Protein AF-0000000084493879 (afdb_homodimer)

Sequence (354 aa):
MTNTKWAIDPVHSSVDFSIKHMMIANVKGTFNKFDAVIEANPADLTSANIEFTVDLASIDTRNEDRDNHLRSGDFFDVENHPSMTFKATKIVNNGDNEYDLTGNLTLHGVTKSETFTVTYEGSGKDPWGNEKAGFTVEGSVKRSDYGLTWNSALETGGVLVGDKVKISLDVQAAKALMTNTKWAIDPVHSSVDFSIKHMMIANVKGTFNKFDAVIEANPADLTSANIEFTVDLASIDTRNEDRDNHLRSGDFFDVENHPSMTFKAT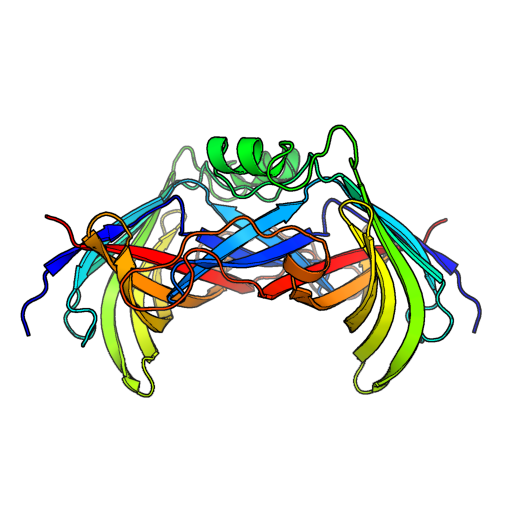KIVNNGDNEYDLTGNLTLHGVTKSETFTVTYEGSGKDPWGNEKAGFTVEGSVKRSDYGLTWNSALETGGVLVGDKVKISLDVQAAKAL

Solvent-accessible surface area (backbone atoms only — not comparable to full-atom values): 17957 Å² total; per-residue (Å²): 133,78,61,40,52,34,38,68,37,68,81,42,30,49,45,34,36,35,31,34,36,68,72,26,23,48,37,54,36,33,44,78,40,67,53,54,50,38,31,35,27,95,91,51,56,58,78,42,47,44,36,39,41,34,40,50,73,38,51,44,48,90,38,69,70,60,37,54,51,44,37,28,78,78,46,45,22,27,90,83,30,42,52,35,37,37,37,61,76,46,43,43,79,69,53,96,53,28,28,42,42,28,22,44,36,33,35,57,89,36,74,46,81,47,64,32,41,36,34,61,50,43,71,49,64,49,92,86,63,50,47,33,38,13,32,39,37,40,44,64,48,53,43,52,83,41,70,44,65,77,71,48,75,36,87,89,61,62,44,40,52,52,54,56,35,37,37,42,32,26,36,25,29,32,60,53,128,135,77,62,41,51,36,38,68,36,70,82,42,30,48,45,34,38,35,30,33,35,68,70,25,22,48,37,57,35,33,44,78,40,67,52,53,48,38,32,34,30,94,90,52,55,59,78,44,46,44,35,38,40,34,40,50,74,37,49,44,50,89,38,69,68,60,38,54,50,45,36,29,78,80,47,43,22,27,91,85,30,42,50,35,38,35,37,59,76,46,44,43,80,70,54,95,52,28,30,43,43,27,22,45,36,34,37,57,90,34,76,45,80,48,64,32,40,34,34,62,50,42,71,50,62,49,91,87,64,50,46,32,38,14,32,38,36,40,43,64,48,52,43,53,82,41,70,43,65,78,71,45,75,36,89,89,61,61,44,40,52,51,55,56,34,36,38,41,32,26,36,25,29,31,59,53,130

Nearest PDB structures (foldseek):
  1wub-assembly1_A  TM=9.393E-01  e=3.324E-19  Thermus thermophilus
  5w17-assembly1_A  TM=8.793E-01  e=3.648E-13  Campylobacter jejuni subsp. jejuni NCTC 11168 = ATCC 700819
  5w39-assembly1_A  TM=8.840E-01  e=1.153E-12  Campylobacter jejuni
  5w2d-assembly1_A  TM=8.763E-01  e=2.525E-12  Campylobacter jejuni
  5w2x-assembly1_A  TM=8.825E-01  e=4.488E-12  Campylobacter jejuni

Structure (mmCIF, N/CA/C/O backbone):
data_AF-0000000084493879-model_v1
#
loop_
_entity.id
_entity.type
_entity.pdbx_description
1 polymer 'Lipid/polyisoprenoid-binding YceI-like domain-containing protein'
#
loop_
_atom_site.group_PDB
_atom_site.id
_atom_site.type_symbol
_atom_site.label_atom_id
_atom_site.label_alt_id
_atom_site.label_comp_id
_atom_site.label_asym_id
_atom_site.label_entity_id
_atom_site.label_seq_id
_atom_site.pdbx_PDB_ins_code
_atom_site.Cartn_x
_atom_site.Cartn_y
_atom_site.Cartn_z
_atom_site.occupancy
_atom_site.B_iso_or_equiv
_atom_site.auth_seq_id
_atom_site.auth_comp_id
_atom_site.auth_asym_id
_atom_site.auth_atom_id
_atom_site.pdbx_PDB_model_num
ATOM 1 N N . MET A 1 1 ? 2.443 -24.516 -25.359 1 63.81 1 MET A N 1
ATOM 2 C CA . MET A 1 1 ? 3.604 -24.328 -24.5 1 63.81 1 MET A CA 1
ATOM 3 C C . MET A 1 1 ? 3.328 -24.875 -23.094 1 63.81 1 MET A C 1
ATOM 5 O O . MET A 1 1 ? 2.184 -24.875 -22.641 1 63.81 1 MET A O 1
ATOM 9 N N . THR A 1 2 ? 4.211 -25.703 -22.5 1 88.12 2 THR A N 1
ATOM 10 C CA . THR A 1 2 ? 3.928 -26.547 -21.344 1 88.12 2 THR A CA 1
ATOM 11 C C . THR A 1 2 ? 3.93 -25.719 -20.047 1 88.12 2 THR A C 1
ATOM 13 O O . THR A 1 2 ? 4.789 -24.859 -19.859 1 88.12 2 THR A O 1
ATOM 16 N N . ASN A 1 3 ? 2.834 -25.766 -19.266 1 94.88 3 ASN A N 1
ATOM 17 C CA . ASN A 1 3 ? 2.754 -25.156 -17.953 1 94.88 3 ASN A CA 1
ATOM 18 C C . ASN A 1 3 ? 3.686 -25.844 -16.953 1 94.88 3 ASN A C 1
ATOM 20 O O . ASN A 1 3 ? 3.893 -27.047 -17.031 1 94.88 3 ASN A O 1
ATOM 24 N N . THR A 1 4 ? 4.297 -25.078 -16.172 1 96.88 4 THR A N 1
ATOM 25 C CA . THR A 1 4 ? 5.102 -25.578 -15.055 1 96.88 4 THR A CA 1
ATOM 26 C C . THR A 1 4 ? 4.551 -25.062 -13.727 1 96.88 4 THR A C 1
ATOM 28 O O . THR A 1 4 ? 3.799 -24.094 -13.688 1 96.88 4 THR A O 1
ATOM 31 N N . LYS A 1 5 ? 4.906 -25.844 -12.68 1 97.94 5 LYS A N 1
ATOM 32 C CA . LYS A 1 5 ? 4.438 -25.453 -11.344 1 97.94 5 LYS A CA 1
ATOM 33 C C . LYS A 1 5 ? 5.289 -24.344 -10.758 1 97.94 5 LYS A C 1
ATOM 35 O O . LYS A 1 5 ? 6.516 -24.359 -10.875 1 97.94 5 LYS A O 1
ATOM 40 N N . TRP A 1 6 ? 4.59 -23.453 -10.195 1 98.12 6 TRP A N 1
ATOM 41 C CA . TRP A 1 6 ? 5.234 -22.328 -9.523 1 98.12 6 TRP A CA 1
ATOM 42 C C . TRP A 1 6 ? 4.711 -22.172 -8.102 1 98.12 6 TRP A C 1
ATOM 44 O O . TRP A 1 6 ? 3.531 -22.422 -7.836 1 98.12 6 TRP A O 1
ATOM 54 N N . ALA A 1 7 ? 5.598 -21.766 -7.203 1 98.06 7 ALA A N 1
ATOM 55 C CA . ALA A 1 7 ? 5.23 -21.484 -5.816 1 98.06 7 ALA A CA 1
ATOM 56 C C . ALA A 1 7 ? 5.297 -19.984 -5.523 1 98.06 7 ALA A C 1
ATOM 58 O O . ALA A 1 7 ? 6.297 -19.328 -5.832 1 98.06 7 ALA A O 1
ATOM 59 N N . ILE A 1 8 ? 4.246 -19.484 -4.977 1 97.62 8 ILE A N 1
ATOM 60 C CA . ILE A 1 8 ? 4.27 -18.078 -4.555 1 97.62 8 ILE A CA 1
ATOM 61 C C . ILE A 1 8 ? 5.285 -17.906 -3.43 1 97.62 8 ILE A C 1
ATOM 63 O O . ILE A 1 8 ? 5.422 -18.766 -2.559 1 97.62 8 ILE A O 1
ATOM 67 N N . ASP A 1 9 ? 6.043 -16.859 -3.502 1 97.12 9 ASP A N 1
ATOM 68 C CA . ASP A 1 9 ? 6.961 -16.406 -2.465 1 97.12 9 ASP A CA 1
ATOM 69 C C . ASP A 1 9 ? 6.309 -15.336 -1.581 1 97.12 9 ASP A C 1
ATOM 71 O O . ASP A 1 9 ? 6.297 -14.156 -1.929 1 97.12 9 ASP A O 1
ATOM 75 N N . PRO A 1 10 ? 5.75 -15.664 -0.433 1 96.56 10 PRO A N 1
ATOM 76 C CA . PRO A 1 10 ? 5 -14.695 0.366 1 96.56 10 PRO A CA 1
ATOM 77 C C . PRO A 1 10 ? 5.879 -13.562 0.894 1 96.56 10 PRO A C 1
ATOM 79 O O . PRO A 1 10 ? 5.383 -12.461 1.161 1 96.56 10 PRO A O 1
ATOM 82 N N . VAL A 1 11 ? 7.133 -13.773 0.995 1 96.19 11 VAL A N 1
ATOM 83 C CA . VAL A 1 11 ? 8.062 -12.781 1.52 1 96.19 11 VAL A CA 1
ATOM 84 C C . VAL A 1 11 ? 8.156 -11.602 0.554 1 96.19 11 VAL A C 1
ATOM 86 O O . VAL A 1 11 ? 8.305 -10.453 0.979 1 96.19 11 VAL A O 1
ATOM 89 N N . HIS A 1 12 ? 8.078 -11.891 -0.705 1 97.69 12 HIS A N 1
ATOM 90 C CA . HIS A 1 12 ? 8.234 -10.867 -1.73 1 97.69 12 HIS A CA 1
ATOM 91 C C . HIS A 1 12 ? 6.934 -10.641 -2.492 1 97.69 12 HIS A C 1
ATOM 93 O O . HIS A 1 12 ? 6.953 -10.242 -3.658 1 97.69 12 HIS A O 1
ATOM 99 N N . SER A 1 13 ? 5.867 -10.992 -1.874 1 98.5 13 SER A N 1
ATOM 100 C CA . SER A 1 13 ? 4.539 -10.781 -2.447 1 98.5 13 SER A CA 1
ATOM 101 C C . SER A 1 13 ? 3.629 -10.039 -1.478 1 98.5 13 SER A C 1
ATOM 103 O O . SER A 1 13 ? 3.898 -9.992 -0.276 1 98.5 13 SER A O 1
ATOM 105 N N . SER A 1 14 ? 2.623 -9.398 -2 1 98.62 14 SER A N 1
ATOM 106 C CA . SER A 1 14 ? 1.651 -8.711 -1.155 1 98.62 14 SER A CA 1
ATOM 107 C C . SER A 1 14 ? 0.251 -8.781 -1.756 1 98.62 14 SER A C 1
ATOM 109 O O . SER A 1 14 ? 0.097 -8.82 -2.979 1 98.62 14 SER A O 1
ATOM 111 N N . VAL A 1 15 ? -0.762 -8.828 -0.927 1 98.75 15 VAL A N 1
ATOM 112 C CA . VAL A 1 15 ? -2.184 -8.727 -1.242 1 98.75 15 VAL A CA 1
ATOM 113 C C . VAL A 1 15 ? -2.777 -7.504 -0.551 1 98.75 15 VAL A C 1
ATOM 115 O O . VAL A 1 15 ? -3.117 -7.555 0.633 1 98.75 15 VAL A O 1
ATOM 118 N N . ASP A 1 16 ? -2.936 -6.469 -1.29 1 98.81 16 ASP A N 1
ATOM 119 C CA . ASP A 1 16 ? -3.293 -5.18 -0.703 1 98.81 16 ASP A CA 1
ATOM 120 C C . ASP A 1 16 ? -4.664 -4.715 -1.189 1 98.81 16 ASP A C 1
ATOM 122 O O . ASP A 1 16 ? -5.117 -5.117 -2.264 1 98.81 16 ASP A O 1
ATOM 126 N N . PHE A 1 17 ? -5.305 -3.895 -0.373 1 98.81 17 PHE A N 1
ATOM 127 C CA . PHE A 1 17 ? -6.551 -3.258 -0.775 1 98.81 17 PHE A CA 1
ATOM 128 C C . PHE A 1 17 ? -6.609 -1.817 -0.281 1 98.81 17 PHE A C 1
ATOM 130 O O . PHE A 1 17 ? -5.832 -1.423 0.591 1 98.81 17 PHE A O 1
ATOM 137 N N . SER A 1 18 ? -7.391 -1.097 -0.847 1 98.62 18 SER A N 1
ATOM 138 C CA . SER A 1 18 ? -7.676 0.284 -0.472 1 98.62 18 SER A CA 1
ATOM 139 C C . SER A 1 18 ? -9.148 0.615 -0.665 1 98.62 18 SER A C 1
ATOM 141 O O . SER A 1 18 ? -9.773 0.155 -1.623 1 98.62 18 SER A O 1
ATOM 143 N N . ILE A 1 19 ? -9.68 1.429 0.193 1 98.19 19 ILE A N 1
ATOM 144 C CA . ILE A 1 19 ? -11.086 1.826 0.136 1 98.19 19 ILE A CA 1
ATOM 145 C C . ILE A 1 19 ? -11.219 3.299 0.515 1 98.19 19 ILE A C 1
ATOM 147 O O . ILE A 1 19 ? -10.477 3.801 1.36 1 98.19 19 ILE A O 1
ATOM 151 N N . LYS A 1 20 ? -12.141 3.955 -0.108 1 96.56 20 LYS A N 1
ATOM 152 C CA . LYS A 1 20 ? -12.352 5.363 0.208 1 96.56 20 LYS A CA 1
ATOM 153 C C . LYS A 1 20 ? -13.039 5.527 1.559 1 96.56 20 LYS A C 1
ATOM 155 O O . LYS A 1 20 ? -13.977 4.793 1.874 1 96.56 20 LYS A O 1
ATOM 160 N N . HIS A 1 21 ? -12.555 6.449 2.346 1 96.62 21 HIS A N 1
ATOM 161 C CA . HIS A 1 21 ? -13.18 6.895 3.586 1 96.62 21 HIS A CA 1
ATOM 162 C C . HIS A 1 21 ? -13.703 8.32 3.459 1 96.62 21 HIS A C 1
ATOM 164 O O . HIS A 1 21 ? -12.977 9.219 3.021 1 96.62 21 HIS A O 1
ATOM 170 N N . MET A 1 22 ? -14.891 8.625 3.768 1 93.31 22 MET A N 1
ATOM 171 C CA . MET A 1 22 ? -15.586 9.906 3.65 1 93.31 22 MET A CA 1
ATOM 172 C C . MET A 1 22 ? -15.461 10.461 2.236 1 93.31 22 MET A C 1
ATOM 174 O O . MET A 1 22 ? -15.562 11.672 2.035 1 93.31 22 MET A O 1
ATOM 178 N N . MET A 1 23 ? -14.977 9.648 1.366 1 91.19 23 MET A N 1
ATOM 179 C CA . MET A 1 23 ? -14.805 9.961 -0.049 1 91.19 23 MET A CA 1
ATOM 180 C C . MET A 1 23 ? -13.539 10.773 -0.278 1 91.19 23 MET A C 1
ATOM 182 O O . MET A 1 23 ? -13.164 11.047 -1.422 1 91.19 23 MET A O 1
ATOM 186 N N . ILE A 1 24 ? -12.797 11.055 0.735 1 93.25 24 ILE A N 1
ATOM 187 C CA . ILE A 1 24 ? -11.711 12.008 0.558 1 93.25 24 ILE A CA 1
ATOM 188 C C . ILE A 1 24 ? -10.383 11.359 0.917 1 93.25 24 ILE A C 1
ATOM 190 O O . ILE A 1 24 ? -9.32 11.906 0.627 1 93.25 24 ILE A O 1
ATOM 194 N N . ALA A 1 25 ? -10.406 10.234 1.545 1 95.25 25 ALA A N 1
ATOM 195 C CA . ALA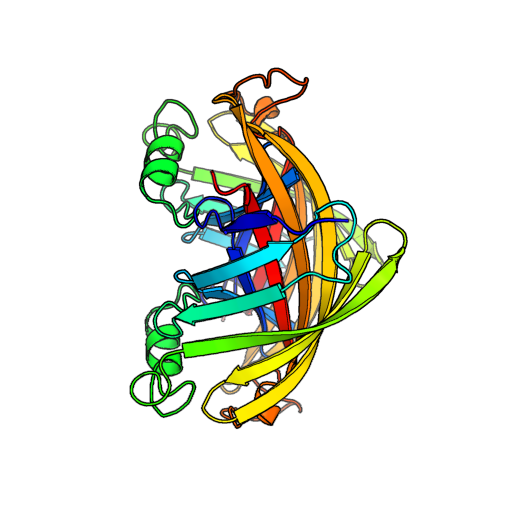 A 1 25 ? -9.172 9.578 1.968 1 95.25 25 ALA A CA 1
ATOM 196 C C . ALA A 1 25 ? -9.188 8.094 1.6 1 95.25 25 ALA A C 1
ATOM 198 O O . ALA A 1 25 ? -10.25 7.477 1.532 1 95.25 25 ALA A O 1
ATOM 199 N N . ASN A 1 26 ? -8.016 7.609 1.344 1 97.5 26 ASN A N 1
ATOM 200 C CA . ASN A 1 26 ? -7.855 6.172 1.152 1 97.5 26 ASN A CA 1
ATOM 201 C C . ASN A 1 26 ? -7.414 5.48 2.438 1 97.5 26 ASN A C 1
ATOM 203 O O . ASN A 1 26 ? -6.406 5.859 3.037 1 97.5 26 ASN A O 1
ATOM 207 N N . VAL A 1 27 ? -8.156 4.586 2.816 1 98 27 VAL A N 1
ATOM 208 C CA . VAL A 1 27 ? -7.727 3.684 3.881 1 98 27 VAL A CA 1
ATOM 209 C C . VAL A 1 27 ? -7.203 2.385 3.273 1 98 27 VAL A C 1
ATOM 211 O O . VAL A 1 27 ? -7.855 1.784 2.416 1 98 27 VAL A O 1
ATOM 214 N N . LYS A 1 28 ? -6.023 2.002 3.752 1 98.38 28 LYS A N 1
ATOM 215 C CA . LYS A 1 28 ? -5.34 0.862 3.145 1 98.38 28 LYS A CA 1
ATOM 216 C C . LYS A 1 28 ? -5.254 -0.31 4.117 1 98.38 28 LYS A C 1
ATOM 218 O O . LYS A 1 28 ? -5.273 -0.115 5.336 1 98.38 28 LYS A O 1
ATOM 223 N N . GLY A 1 29 ? -5.152 -1.483 3.518 1 98.38 29 GLY A N 1
ATOM 224 C CA . GLY A 1 29 ? -4.914 -2.703 4.27 1 98.38 29 GLY A CA 1
ATOM 225 C C . GLY A 1 29 ? -4.285 -3.805 3.438 1 98.38 29 GLY A C 1
ATOM 226 O O . GLY A 1 29 ? -4.039 -3.625 2.244 1 98.38 29 GLY A O 1
ATOM 227 N N . THR A 1 30 ? -3.945 -4.848 4.125 1 98.75 30 THR A N 1
ATOM 228 C CA . THR A 1 30 ? -3.324 -6.016 3.506 1 98.75 30 THR A CA 1
ATOM 229 C C . THR A 1 30 ? -3.799 -7.301 4.176 1 98.75 30 THR A C 1
ATOM 231 O O . THR A 1 30 ? -4.355 -7.266 5.273 1 98.75 30 THR A O 1
ATOM 234 N N . PHE A 1 31 ? -3.73 -8.375 3.467 1 98.81 31 PHE A N 1
ATOM 235 C CA . PHE A 1 31 ? -3.814 -9.695 4.074 1 98.81 31 PHE A CA 1
ATOM 236 C C . PHE A 1 31 ? -2.436 -10.344 4.156 1 98.81 31 PHE A C 1
ATOM 238 O O . PHE A 1 31 ? -1.73 -10.438 3.15 1 98.81 31 PHE A O 1
ATOM 245 N N . ASN A 1 32 ? -2.102 -10.891 5.316 1 98.44 32 ASN A N 1
ATOM 246 C CA . ASN A 1 32 ? -0.729 -11.312 5.57 1 98.44 32 ASN A CA 1
ATOM 247 C C . ASN A 1 32 ? -0.545 -12.805 5.309 1 98.44 32 ASN A C 1
ATOM 249 O O . ASN A 1 32 ? 0.584 -13.297 5.258 1 98.44 32 ASN A O 1
ATOM 253 N N . LYS A 1 33 ? -1.641 -13.5 5.18 1 98.75 33 LYS A N 1
ATOM 254 C CA . LYS A 1 33 ? -1.551 -14.938 4.934 1 98.75 33 LYS A CA 1
ATOM 255 C C . LYS A 1 33 ? -2.328 -15.328 3.682 1 98.75 33 LYS A C 1
ATOM 257 O O . LYS A 1 33 ? -3.555 -15.203 3.641 1 98.75 33 LYS A O 1
ATOM 262 N N . PHE A 1 34 ? -1.669 -15.805 2.725 1 98.75 34 PHE A N 1
ATOM 263 C CA . PHE A 1 34 ? -2.234 -16.203 1.442 1 98.75 34 PHE A CA 1
ATOM 264 C C . PHE A 1 34 ? -1.386 -17.297 0.797 1 98.75 34 PHE A C 1
ATOM 266 O O . PHE A 1 34 ? -0.251 -17.531 1.214 1 98.75 34 PHE A O 1
ATOM 273 N N . ASP A 1 35 ? -1.985 -17.906 -0.178 1 98.19 35 ASP A N 1
ATOM 274 C CA . ASP A 1 35 ? -1.326 -18.953 -0.948 1 98.19 35 ASP A CA 1
ATOM 275 C C . ASP A 1 35 ? -1.947 -19.094 -2.336 1 98.19 35 ASP A C 1
ATOM 277 O O . ASP A 1 35 ? -2.992 -18.5 -2.615 1 98.19 35 ASP A O 1
ATOM 281 N N . ALA A 1 36 ? -1.224 -19.875 -3.16 1 97.88 36 ALA A N 1
ATOM 282 C CA . ALA A 1 36 ? -1.741 -20.062 -4.512 1 97.88 36 ALA A CA 1
ATOM 283 C C . ALA A 1 36 ? -1.229 -21.375 -5.113 1 97.88 36 ALA A C 1
ATOM 285 O O . ALA A 1 36 ? -0.126 -21.812 -4.793 1 97.88 36 ALA A O 1
ATOM 286 N N . VAL A 1 37 ? -2.055 -21.938 -5.887 1 97.69 37 VAL A N 1
ATOM 287 C CA . VAL A 1 37 ? -1.658 -22.969 -6.848 1 97.69 37 VAL A CA 1
ATOM 288 C C . VAL A 1 37 ? -1.478 -22.328 -8.227 1 97.69 37 VAL A C 1
ATOM 290 O O . VAL A 1 37 ? -2.416 -21.75 -8.781 1 97.69 37 VAL A O 1
ATOM 293 N N . ILE A 1 38 ? -0.281 -22.469 -8.742 1 98.12 38 ILE A N 1
ATOM 294 C CA . ILE A 1 38 ? 0.021 -21.844 -10.016 1 98.12 38 ILE A CA 1
ATOM 295 C C . ILE A 1 38 ? 0.676 -22.844 -10.953 1 98.12 38 ILE A C 1
ATOM 297 O O . ILE A 1 38 ? 1.77 -23.344 -10.68 1 98.12 38 ILE A O 1
ATOM 301 N N . GLU A 1 39 ? 0.053 -23.156 -11.984 1 98.38 39 GLU A N 1
ATOM 302 C CA . GLU A 1 39 ? 0.604 -23.844 -13.148 1 98.38 39 GLU A CA 1
ATOM 303 C C . GLU A 1 39 ? 0.55 -22.953 -14.383 1 98.38 39 GLU A C 1
ATOM 305 O O . GLU A 1 39 ? -0.532 -22.641 -14.891 1 98.38 39 GLU A O 1
ATOM 310 N N . ALA A 1 40 ? 1.698 -22.594 -14.82 1 97.62 40 ALA A N 1
ATOM 311 C CA . ALA A 1 40 ? 1.703 -21.562 -15.852 1 97.62 40 ALA A CA 1
ATOM 312 C C . ALA A 1 40 ? 2.992 -21.594 -16.672 1 97.62 40 ALA A C 1
ATOM 314 O O . ALA A 1 40 ? 3.979 -22.203 -16.25 1 97.62 40 ALA A O 1
ATOM 315 N N . ASN A 1 41 ? 2.936 -21.047 -17.844 1 95.69 41 ASN A N 1
ATOM 316 C CA . ASN A 1 41 ? 4.055 -20.562 -18.656 1 95.69 41 ASN A CA 1
ATOM 317 C C . ASN A 1 41 ? 4.168 -19.047 -18.609 1 95.69 41 ASN A C 1
ATOM 319 O O . ASN A 1 41 ? 3.326 -18.328 -19.156 1 95.69 41 ASN A O 1
ATOM 323 N N . PRO A 1 42 ? 5.219 -18.562 -17.922 1 91.94 42 PRO A N 1
ATOM 324 C CA . PRO A 1 42 ? 5.305 -17.094 -17.797 1 91.94 42 PRO A CA 1
ATOM 325 C C . PRO A 1 42 ? 5.336 -16.391 -19.141 1 91.94 42 PRO A C 1
ATOM 327 O O . PRO A 1 42 ? 5.004 -15.195 -19.219 1 91.94 42 PRO A O 1
ATOM 330 N N . ALA A 1 43 ? 5.664 -17.031 -20.188 1 90.88 43 ALA A N 1
ATOM 331 C CA . ALA A 1 43 ? 5.727 -16.438 -21.5 1 90.88 43 ALA A CA 1
ATOM 332 C C . ALA A 1 43 ? 4.34 -16.312 -22.125 1 90.88 43 ALA A C 1
ATOM 334 O O . ALA A 1 43 ? 4.145 -15.594 -23.109 1 90.88 43 ALA A O 1
ATOM 335 N N . ASP A 1 44 ? 3.459 -17.047 -21.609 1 95.5 44 ASP A N 1
ATOM 336 C CA . ASP A 1 44 ? 2.074 -17.016 -22.078 1 95.5 44 ASP A CA 1
ATOM 337 C C . ASP A 1 44 ? 1.126 -17.578 -21.016 1 95.5 44 ASP A C 1
ATOM 339 O O . ASP A 1 44 ? 1.026 -18.797 -20.844 1 95.5 44 ASP A O 1
ATOM 343 N N . LEU A 1 45 ? 0.314 -16.781 -20.406 1 96.81 45 LEU A N 1
ATOM 344 C CA . LEU A 1 45 ? -0.516 -17.172 -19.281 1 96.81 45 LEU A CA 1
ATOM 345 C C . LEU A 1 45 ? -1.865 -17.703 -19.75 1 96.81 45 LEU A C 1
ATOM 347 O O . LEU A 1 45 ? -2.68 -18.156 -18.938 1 96.81 45 LEU A O 1
ATOM 351 N N . THR A 1 46 ? -2.172 -17.703 -21 1 97.31 46 THR A N 1
ATOM 352 C CA . THR A 1 46 ? -3.525 -17.922 -21.484 1 97.31 46 THR A CA 1
ATOM 353 C C . THR A 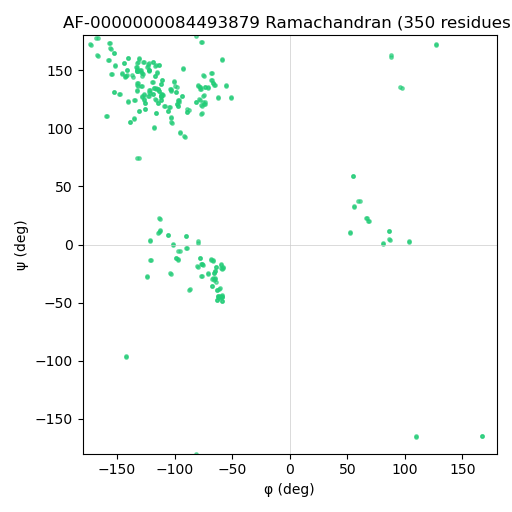1 46 ? -4.02 -19.312 -21.141 1 97.31 46 THR A C 1
ATOM 355 O O . THR A 1 46 ? -5.227 -19.578 -21.141 1 97.31 46 THR A O 1
ATOM 358 N N . SER A 1 47 ? -3.098 -20.25 -20.828 1 96.81 47 SER A N 1
ATOM 359 C CA . SER A 1 47 ? -3.5 -21.609 -20.484 1 96.81 47 SER A CA 1
ATOM 360 C C . SER A 1 47 ? -3.199 -21.922 -19.016 1 96.81 47 SER A C 1
ATOM 362 O O . SER A 1 47 ? -3.248 -23.078 -18.594 1 96.81 47 SER A O 1
ATOM 364 N N . ALA A 1 48 ? -2.896 -20.953 -18.266 1 97.94 48 ALA A N 1
ATOM 365 C CA . ALA A 1 48 ? -2.488 -21.141 -16.875 1 97.94 48 ALA A CA 1
ATOM 366 C C . ALA A 1 48 ? -3.654 -21.641 -16.031 1 97.94 48 ALA A C 1
ATOM 368 O O . ALA A 1 48 ? -4.812 -21.328 -16.312 1 97.94 48 ALA A O 1
ATOM 369 N N . ASN A 1 49 ? -3.332 -22.422 -15.07 1 98.19 49 ASN A N 1
ATOM 370 C CA . ASN A 1 49 ? -4.211 -22.797 -13.969 1 98.19 49 ASN A CA 1
ATOM 371 C C . ASN A 1 49 ? -3.822 -22.062 -12.68 1 98.19 49 ASN A C 1
ATOM 373 O O . ASN A 1 49 ? -2.732 -22.266 -12.148 1 98.19 49 ASN A O 1
ATOM 377 N N . ILE A 1 50 ? -4.719 -21.281 -12.195 1 98.38 50 ILE A N 1
ATOM 378 C CA . ILE A 1 50 ? -4.414 -20.422 -11.062 1 98.38 50 ILE A CA 1
ATOM 379 C C . ILE A 1 50 ? -5.547 -20.484 -10.039 1 98.38 50 ILE A C 1
ATOM 381 O O . ILE A 1 50 ? -6.711 -20.266 -10.375 1 98.38 50 ILE A O 1
ATOM 385 N N . GLU A 1 51 ? -5.25 -20.812 -8.852 1 98.75 51 GLU A N 1
ATOM 386 C CA . GLU A 1 51 ? -6.125 -20.75 -7.684 1 98.75 51 GLU A CA 1
ATOM 387 C C . GLU A 1 51 ? -5.453 -20 -6.535 1 98.75 51 GLU A C 1
ATOM 389 O O . GLU A 1 51 ? -4.324 -20.328 -6.156 1 98.75 51 GLU A O 1
ATOM 394 N N . PHE A 1 52 ? -6.125 -19.062 -6.059 1 98.69 52 PHE A N 1
ATOM 395 C CA . PHE A 1 52 ? -5.598 -18.219 -5 1 98.69 52 PHE A CA 1
ATOM 396 C C . PHE A 1 52 ? -6.469 -18.312 -3.752 1 98.69 52 PHE A C 1
ATOM 398 O O . PHE A 1 52 ? -7.699 -18.344 -3.848 1 98.69 52 PHE A O 1
ATOM 405 N N . THR A 1 53 ? -5.828 -18.344 -2.574 1 98.81 53 THR A N 1
ATOM 406 C CA . THR A 1 53 ? -6.531 -18.375 -1.297 1 98.81 53 THR A CA 1
ATOM 407 C C . THR A 1 53 ? -5.949 -17.344 -0.331 1 98.81 53 THR A C 1
ATOM 409 O O . THR A 1 53 ? -4.73 -17.203 -0.228 1 98.81 53 THR A O 1
ATOM 412 N N . VAL A 1 54 ? -6.84 -16.656 0.358 1 98.81 54 VAL A N 1
ATOM 413 C CA . VAL A 1 54 ? -6.469 -15.695 1.395 1 98.81 54 VAL A CA 1
ATOM 414 C C . VAL A 1 54 ? -7.113 -16.094 2.721 1 98.81 54 VAL A C 1
ATOM 416 O O . VAL A 1 54 ? -8.305 -16.422 2.768 1 98.81 54 VAL A O 1
ATOM 419 N N . ASP A 1 55 ? -6.336 -16.125 3.76 1 98.88 55 ASP A N 1
ATOM 420 C CA . ASP A 1 55 ? -6.863 -16.234 5.117 1 98.88 55 ASP A CA 1
ATOM 421 C C . ASP A 1 55 ? -7.414 -14.883 5.594 1 98.88 55 ASP A C 1
ATOM 423 O O . ASP A 1 55 ? -6.652 -13.969 5.898 1 98.88 55 ASP A O 1
ATOM 427 N N . LEU A 1 56 ? -8.695 -14.797 5.773 1 98.81 56 LEU A N 1
ATOM 428 C CA . LEU A 1 56 ? -9.336 -13.516 6.051 1 98.81 56 LEU A CA 1
ATOM 429 C C . LEU A 1 56 ? -8.984 -13.031 7.453 1 98.81 56 LEU A C 1
ATOM 431 O O . LEU A 1 56 ? -9.031 -11.828 7.727 1 98.81 56 LEU A O 1
ATOM 435 N N . ALA A 1 57 ? -8.656 -13.93 8.32 1 98.75 57 ALA A N 1
ATOM 436 C CA . ALA A 1 57 ? -8.289 -13.555 9.68 1 98.75 57 ALA A CA 1
ATOM 437 C C . ALA A 1 57 ? -6.98 -12.773 9.695 1 98.75 57 ALA A C 1
ATOM 439 O O . ALA A 1 57 ? -6.641 -12.141 10.703 1 98.75 57 ALA A O 1
ATOM 440 N N . SER A 1 58 ? -6.273 -12.805 8.609 1 98.75 58 SER A N 1
ATOM 441 C CA . SER A 1 58 ? -4.957 -12.18 8.57 1 98.75 58 SER A CA 1
ATOM 442 C C . SER A 1 58 ? -5.047 -10.719 8.141 1 98.75 58 SER A C 1
ATOM 444 O O . SER A 1 58 ? -4.031 -10.078 7.863 1 98.75 58 SER A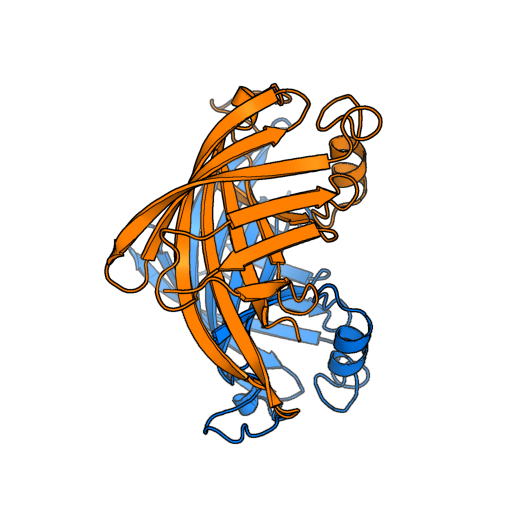 O 1
ATOM 446 N N . ILE A 1 59 ? -6.223 -10.164 8.016 1 98.75 59 ILE A N 1
ATOM 447 C CA . ILE A 1 59 ? -6.41 -8.773 7.609 1 98.75 59 ILE A CA 1
ATOM 448 C C . ILE A 1 59 ? -5.633 -7.855 8.555 1 98.75 59 ILE A C 1
ATOM 450 O O . ILE A 1 59 ? -5.602 -8.086 9.766 1 98.75 59 ILE A O 1
ATOM 454 N N . ASP A 1 60 ? -4.996 -6.922 7.977 1 98.56 60 ASP A N 1
ATOM 455 C CA . ASP A 1 60 ? -4.191 -5.934 8.695 1 98.56 60 ASP A CA 1
ATOM 456 C C . ASP A 1 60 ? -4.391 -4.535 8.109 1 98.56 60 ASP A C 1
ATOM 458 O O . ASP A 1 60 ? -3.887 -4.23 7.027 1 98.56 60 ASP A O 1
ATOM 462 N N . THR A 1 61 ? -5.16 -3.637 8.812 1 98.12 61 THR A N 1
ATOM 463 C CA . THR A 1 61 ? -5.371 -2.246 8.422 1 98.12 61 THR A CA 1
ATOM 464 C C . THR A 1 61 ? -4.578 -1.307 9.328 1 98.12 61 THR A C 1
ATOM 466 O O . THR A 1 61 ? -4.852 -0.105 9.375 1 98.12 61 THR A O 1
ATOM 469 N N . ARG A 1 62 ? -3.73 -1.858 10.172 1 97 62 ARG A N 1
ATOM 470 C CA . ARG A 1 62 ? -2.859 -1.171 11.125 1 97 62 ARG A CA 1
ATOM 471 C C . ARG A 1 62 ? -3.67 -0.514 12.234 1 97 62 ARG A C 1
ATOM 473 O O . ARG A 1 62 ? -3.234 0.476 12.828 1 97 62 ARG A O 1
ATOM 480 N N . ASN A 1 63 ? -4.832 -0.947 12.422 1 97.75 63 ASN A N 1
ATOM 481 C CA . ASN A 1 63 ? -5.719 -0.589 13.523 1 97.75 63 ASN A CA 1
ATOM 482 C C . ASN A 1 63 ? -6.402 -1.818 14.117 1 97.75 63 ASN A C 1
ATOM 484 O O . ASN A 1 63 ? -7.289 -2.402 13.492 1 97.75 63 ASN A O 1
ATOM 488 N N . GLU A 1 64 ? -5.992 -2.17 15.281 1 97.62 64 GLU A N 1
ATOM 489 C CA . GLU A 1 64 ? -6.41 -3.434 15.883 1 97.62 64 GLU A CA 1
ATOM 490 C C . GLU A 1 64 ? -7.922 -3.479 16.078 1 97.62 64 GLU A C 1
ATOM 492 O O . GLU A 1 64 ? -8.555 -4.508 15.836 1 97.62 64 GLU A O 1
ATOM 497 N N . ASP A 1 65 ? -8.508 -2.42 16.594 1 97.81 65 ASP A N 1
ATOM 498 C CA . ASP A 1 65 ? -9.953 -2.389 16.797 1 97.81 65 ASP A CA 1
ATOM 499 C C . ASP A 1 65 ? -10.695 -2.596 15.477 1 97.81 65 ASP A C 1
ATOM 501 O O . ASP A 1 65 ? -11.648 -3.373 15.406 1 97.81 65 ASP A O 1
ATOM 505 N N . ARG A 1 66 ? -10.32 -1.886 14.492 1 97.69 66 ARG A N 1
ATOM 506 C CA . ARG A 1 66 ? -10.914 -2.031 13.172 1 97.69 66 ARG A CA 1
ATOM 507 C C . ARG A 1 66 ? -10.742 -3.453 12.648 1 97.69 66 ARG A C 1
ATOM 509 O O . ARG A 1 66 ? -11.695 -4.051 12.141 1 97.69 66 ARG A O 1
ATOM 516 N N . ASP A 1 67 ? -9.594 -4 12.781 1 98.56 67 ASP A N 1
ATOM 517 C CA . ASP A 1 67 ? -9.328 -5.352 12.297 1 98.56 67 ASP A CA 1
ATOM 518 C C . ASP A 1 67 ? -10.211 -6.371 13.008 1 98.56 67 ASP A C 1
ATOM 520 O O . ASP A 1 67 ? -10.75 -7.285 12.375 1 98.56 67 ASP A O 1
ATOM 524 N N . ASN A 1 68 ? -10.32 -6.219 14.328 1 98.5 68 ASN A N 1
ATOM 525 C CA . ASN A 1 68 ? -11.195 -7.117 15.062 1 98.5 68 ASN A CA 1
ATOM 526 C C . ASN A 1 68 ? -12.641 -7.016 14.586 1 98.5 68 ASN A C 1
ATOM 528 O O . ASN A 1 68 ? -13.328 -8.031 14.445 1 98.5 68 ASN A O 1
ATOM 532 N N . HIS A 1 69 ? -13.109 -5.828 14.398 1 97.5 69 HIS A N 1
ATOM 533 C CA . HIS A 1 69 ? -14.453 -5.637 13.867 1 97.5 69 HIS A CA 1
ATOM 534 C C . HIS A 1 69 ? -14.609 -6.297 12.508 1 97.5 69 HIS A C 1
ATOM 536 O O . HIS A 1 69 ? -15.594 -7.004 12.266 1 97.5 69 HIS A O 1
ATOM 542 N N . LEU A 1 70 ? -13.633 -6.145 11.609 1 98.06 70 LEU A N 1
ATOM 543 C CA . LEU A 1 70 ? -13.68 -6.703 10.266 1 98.06 70 LEU A CA 1
ATOM 544 C C . LEU A 1 70 ? -13.703 -8.227 10.305 1 98.06 70 LEU A C 1
ATOM 546 O O . LEU A 1 70 ? -14.328 -8.867 9.461 1 98.06 70 LEU A O 1
ATOM 550 N N . ARG A 1 71 ? -13.086 -8.828 11.242 1 98.56 71 ARG A N 1
ATOM 551 C CA . ARG A 1 71 ? -13.031 -10.281 11.367 1 98.56 71 ARG A CA 1
ATOM 552 C C . ARG A 1 71 ? -14.352 -10.828 11.914 1 98.56 71 ARG A C 1
ATOM 554 O O . ARG A 1 71 ? -14.633 -12.023 11.781 1 98.56 71 ARG A O 1
ATOM 561 N N . SER A 1 72 ? -15.133 -10.008 12.477 1 97.81 72 SER A N 1
ATOM 562 C CA . SER A 1 72 ? -16.312 -10.43 13.234 1 97.81 72 SER A CA 1
ATOM 563 C C . SER A 1 72 ? -17.484 -10.727 12.305 1 97.81 72 SER A C 1
ATOM 565 O O . SER A 1 72 ? -17.375 -10.57 11.086 1 97.81 72 SER A O 1
ATOM 567 N N . GLY A 1 73 ? -18.625 -11.125 12.898 1 96.31 73 GLY A N 1
ATOM 568 C CA . GLY A 1 73 ? -19.844 -11.453 12.18 1 96.31 73 GLY A CA 1
ATOM 569 C C . GLY A 1 73 ? -20.5 -10.25 11.539 1 96.31 73 GLY A C 1
ATOM 570 O O . GLY A 1 73 ? -21.359 -10.398 10.68 1 96.31 73 GLY A O 1
ATOM 571 N N . ASP A 1 74 ? -20.125 -9.07 11.859 1 94.25 74 ASP A N 1
ATOM 572 C CA . ASP A 1 74 ? -20.672 -7.844 11.289 1 94.25 74 ASP A CA 1
ATOM 573 C C . ASP A 1 74 ? -20.094 -7.59 9.891 1 94.25 74 ASP A C 1
ATOM 575 O O . ASP A 1 74 ? -20.625 -6.758 9.148 1 94.25 74 ASP A O 1
ATOM 579 N N . PHE A 1 75 ? -19.016 -8.406 9.586 1 96.44 75 PHE A N 1
ATOM 580 C CA . PHE A 1 75 ? -18.359 -8.133 8.32 1 96.44 75 PHE A CA 1
ATOM 581 C C . PHE A 1 75 ? -17.922 -9.43 7.641 1 96.44 75 PHE A C 1
ATOM 583 O O . PHE A 1 75 ? -18.766 -10.18 7.133 1 96.44 75 PHE A O 1
ATOM 590 N N . PHE A 1 76 ? -16.672 -9.867 7.797 1 97.94 76 PHE A N 1
ATOM 591 C CA . PHE A 1 76 ? -16.203 -11.031 7.055 1 97.94 76 PHE A CA 1
ATOM 592 C C . PHE A 1 76 ? -16.734 -12.32 7.676 1 97.94 76 PHE A C 1
ATOM 594 O O . PHE A 1 76 ? -16.766 -13.367 7.023 1 97.94 76 PHE A O 1
ATOM 601 N N . ASP A 1 77 ? -17.031 -12.297 9.031 1 98.19 77 ASP A N 1
ATOM 602 C CA . ASP A 1 77 ? -17.484 -13.5 9.719 1 98.19 77 ASP A CA 1
ATOM 603 C C . ASP A 1 77 ? -16.5 -14.648 9.531 1 98.19 77 ASP A C 1
ATOM 605 O O . ASP A 1 77 ? -16.891 -15.734 9.094 1 98.19 77 ASP A O 1
ATOM 609 N N . VAL A 1 78 ? -15.281 -14.43 9.953 1 98.5 78 VAL A N 1
ATOM 610 C CA . VAL A 1 78 ? -14.18 -15.336 9.656 1 98.5 78 VAL A CA 1
ATOM 611 C C . VAL A 1 78 ? -14.422 -16.672 10.344 1 98.5 78 VAL A C 1
ATOM 613 O O . VAL A 1 78 ? -13.867 -17.703 9.938 1 98.5 78 VAL A O 1
ATOM 616 N N . GLU A 1 79 ? -15.172 -16.734 11.383 1 98.44 79 GLU A N 1
ATOM 617 C CA . GLU A 1 79 ? -15.5 -17.984 12.055 1 98.44 79 GLU A CA 1
ATOM 618 C C . GLU A 1 79 ? -16.25 -18.938 11.117 1 98.44 79 GLU A C 1
ATOM 620 O O . GLU A 1 79 ? -16.016 -20.141 11.125 1 98.44 79 GLU A O 1
ATOM 625 N N . ASN A 1 80 ? -17.125 -18.391 10.289 1 98.44 80 ASN A N 1
ATOM 626 C CA . ASN A 1 80 ? -17.953 -19.219 9.406 1 98.44 80 ASN A CA 1
ATOM 627 C C . ASN A 1 80 ? -17.422 -19.188 7.969 1 98.44 80 ASN A C 1
ATOM 629 O O . ASN A 1 80 ? -17.703 -20.094 7.184 1 98.44 80 ASN A O 1
ATOM 633 N N . HIS A 1 81 ? -16.75 -18.141 7.656 1 98.56 81 HIS A N 1
ATOM 634 C CA . HIS A 1 81 ? -16.172 -17.938 6.332 1 98.56 81 HIS A CA 1
ATOM 635 C C . HIS A 1 81 ? -14.711 -17.516 6.426 1 98.56 81 HIS A C 1
ATOM 637 O O . HIS A 1 81 ? -14.375 -16.375 6.094 1 98.56 81 HIS A O 1
ATOM 643 N N . PRO A 1 82 ? -13.82 -18.406 6.742 1 98.69 82 PRO A N 1
ATOM 644 C CA . PRO A 1 82 ? -12.461 -18.016 7.109 1 98.69 82 PRO A CA 1
ATOM 645 C C . PRO A 1 82 ? -11.617 -17.609 5.902 1 98.69 82 PRO A C 1
ATOM 647 O O . PRO A 1 82 ? -10.586 -16.953 6.055 1 98.69 82 PRO A O 1
ATOM 650 N N . SER A 1 83 ? -12.102 -18.016 4.617 1 98.75 83 SER A N 1
ATOM 651 C CA . SER A 1 83 ? -11.203 -17.828 3.484 1 98.75 83 SER A CA 1
ATOM 652 C C . SER A 1 83 ? -11.891 -17.078 2.348 1 98.75 83 SER A C 1
ATOM 654 O O . SER A 1 83 ? -13.117 -17.109 2.229 1 98.75 83 SER A O 1
ATOM 656 N N . MET A 1 84 ? -11.148 -16.328 1.648 1 98.81 84 MET A N 1
ATOM 657 C CA . MET A 1 84 ? -11.477 -15.828 0.319 1 98.81 84 MET A CA 1
ATOM 658 C C . MET A 1 84 ? -10.719 -16.594 -0.759 1 98.81 84 MET A C 1
ATOM 660 O O . MET A 1 84 ? -9.508 -16.812 -0.637 1 98.81 84 MET A O 1
ATOM 664 N N . THR A 1 85 ? -11.398 -17 -1.821 1 98.88 85 THR A N 1
ATOM 665 C CA . THR A 1 85 ? -10.734 -17.797 -2.85 1 98.88 85 THR A CA 1
ATOM 666 C C . THR A 1 85 ? -11.039 -17.25 -4.238 1 98.88 85 THR A C 1
ATOM 668 O O . THR A 1 85 ? -12.07 -16.609 -4.449 1 98.88 85 THR A O 1
ATOM 671 N N . PHE A 1 86 ? -10.148 -17.406 -5.086 1 98.94 86 PHE A N 1
ATOM 672 C CA . PHE A 1 86 ? -10.289 -17.078 -6.5 1 98.94 86 PHE A CA 1
ATOM 673 C C . PHE A 1 86 ? -9.789 -18.234 -7.371 1 98.94 86 PHE A C 1
ATOM 675 O O . PHE A 1 86 ? -8.695 -18.75 -7.152 1 98.94 86 PHE A O 1
ATOM 682 N N . LYS A 1 87 ? -10.555 -18.594 -8.336 1 98.88 87 LYS A N 1
ATOM 683 C CA . LYS A 1 87 ? -10.18 -19.609 -9.312 1 98.88 87 LYS A CA 1
ATOM 684 C C . LYS A 1 87 ? -10.32 -19.062 -10.734 1 98.88 87 LYS A C 1
ATOM 686 O O . LYS A 1 87 ? -11.422 -18.719 -11.172 1 98.88 87 LYS A O 1
ATOM 691 N N . ALA A 1 88 ? -9.242 -19.094 -11.43 1 98.81 88 ALA A N 1
ATOM 692 C CA . ALA A 1 88 ? -9.242 -18.578 -12.789 1 98.81 88 ALA A CA 1
ATOM 693 C C . ALA A 1 88 ? -10.086 -19.453 -13.711 1 98.81 88 ALA A C 1
ATOM 695 O O . ALA A 1 88 ? -10.062 -20.688 -13.609 1 98.81 88 ALA A O 1
ATOM 696 N N . THR A 1 89 ? -10.805 -18.797 -14.633 1 98.81 89 THR A N 1
ATOM 697 C CA . THR A 1 89 ? -11.617 -19.531 -15.602 1 98.81 89 THR A CA 1
ATOM 698 C C . THR A 1 89 ? -11.227 -19.141 -17.031 1 98.81 89 THR A C 1
ATOM 700 O O . THR A 1 89 ? -11.43 -19.922 -17.969 1 98.81 89 THR A O 1
ATOM 703 N N . LYS A 1 90 ? -10.75 -17.984 -17.172 1 98.75 90 LYS A N 1
ATOM 704 C CA . LYS A 1 90 ? -10.398 -17.469 -18.5 1 98.75 90 LYS A CA 1
ATOM 705 C C . LYS A 1 90 ? -9.289 -16.422 -18.406 1 98.75 90 LYS A C 1
ATOM 707 O O . LYS A 1 90 ? -9.359 -15.508 -17.578 1 98.75 90 LYS A O 1
ATOM 712 N N . ILE A 1 91 ? -8.289 -16.562 -19.203 1 98.69 91 ILE A N 1
ATOM 713 C CA . ILE A 1 91 ? -7.191 -15.609 -19.281 1 98.69 91 ILE A CA 1
ATOM 714 C C . ILE A 1 91 ? -7 -15.156 -20.719 1 98.69 91 ILE A C 1
ATOM 716 O O . ILE A 1 91 ? -6.809 -15.984 -21.625 1 98.69 91 ILE A O 1
ATOM 720 N N . VAL A 1 92 ? -7.051 -13.852 -20.906 1 98.69 92 VAL A N 1
ATOM 721 C CA . VAL A 1 92 ? -6.945 -13.289 -22.25 1 98.69 92 VAL A CA 1
ATOM 722 C C . VAL A 1 92 ? -5.715 -12.383 -22.328 1 98.69 92 VAL A C 1
ATOM 724 O O . VAL A 1 92 ? -5.52 -11.516 -21.484 1 98.69 92 VAL A O 1
ATOM 727 N N . ASN A 1 93 ? -4.91 -12.602 -23.328 1 98.12 93 ASN A N 1
AT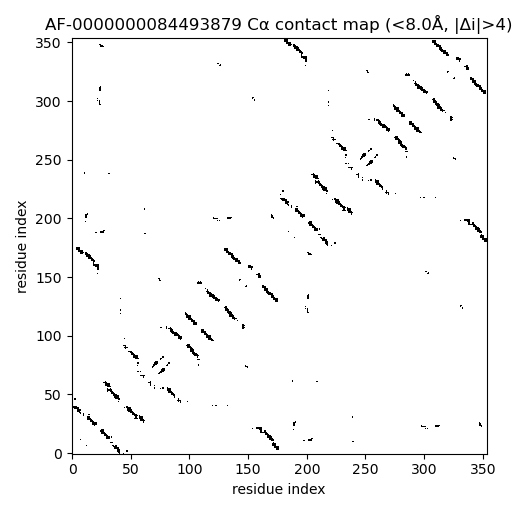OM 728 C CA . ASN A 1 93 ? -3.748 -11.758 -23.578 1 98.12 93 ASN A CA 1
ATOM 729 C C . ASN A 1 93 ? -4.152 -10.43 -24.234 1 98.12 93 ASN A C 1
ATOM 731 O O . ASN A 1 93 ? -4.758 -10.414 -25.297 1 98.12 93 ASN A O 1
ATOM 735 N N . ASN A 1 94 ? -3.854 -9.32 -23.594 1 96.88 94 ASN A N 1
ATOM 736 C CA . ASN A 1 94 ? -4.23 -8 -24.078 1 96.88 94 ASN A CA 1
ATOM 737 C C . ASN A 1 94 ? -3.057 -7.289 -24.75 1 96.88 94 ASN A C 1
ATOM 739 O O . ASN A 1 94 ? -3.162 -6.121 -25.125 1 96.88 94 ASN A O 1
ATOM 743 N N . GLY A 1 95 ? -1.966 -7.934 -24.781 1 94 95 GLY A N 1
ATOM 744 C CA . GLY A 1 95 ? -0.758 -7.309 -25.297 1 94 95 GLY A CA 1
ATOM 745 C C . GLY A 1 95 ? 0.022 -6.551 -24.234 1 94 95 GLY A C 1
ATOM 746 O O . GLY A 1 95 ? -0.47 -6.348 -23.125 1 94 95 GLY A O 1
ATOM 747 N N . ASP A 1 96 ? 1.372 -6.25 -24.562 1 92.69 96 ASP A N 1
ATOM 748 C CA . ASP A 1 96 ? 2.234 -5.438 -23.703 1 92.69 96 ASP A CA 1
ATOM 749 C C . ASP A 1 96 ? 2.383 -6.055 -22.312 1 92.69 96 ASP A C 1
ATOM 751 O O . ASP A 1 96 ? 2.299 -5.355 -21.312 1 92.69 96 ASP A O 1
ATOM 755 N N . ASN A 1 97 ? 2.451 -7.391 -22.328 1 95.75 97 ASN A N 1
ATOM 756 C CA . ASN A 1 97 ? 2.678 -8.164 -21.109 1 95.75 97 ASN A CA 1
ATOM 757 C C . ASN A 1 97 ? 1.498 -8.062 -20.141 1 95.75 97 ASN A C 1
ATOM 759 O O . ASN A 1 97 ? 1.666 -8.195 -18.938 1 95.75 97 ASN A O 1
ATOM 763 N N . GLU A 1 98 ? 0.342 -7.742 -20.688 1 98.25 98 GLU A N 1
ATOM 764 C CA . GLU A 1 98 ? -0.845 -7.609 -19.859 1 98.25 98 GLU A CA 1
ATOM 765 C C . GLU A 1 98 ? -1.892 -8.664 -20.203 1 98.25 98 GLU A C 1
ATOM 767 O O . GLU A 1 98 ? -2.025 -9.039 -21.375 1 98.25 98 GLU A O 1
ATOM 772 N N . TYR A 1 99 ? -2.635 -9.062 -19.219 1 98.75 99 TYR A N 1
ATOM 773 C CA . TYR A 1 99 ? -3.686 -10.07 -19.359 1 98.75 99 TYR A CA 1
ATOM 774 C C . TYR A 1 99 ? -4.938 -9.648 -18.594 1 98.75 99 TYR A C 1
ATOM 776 O O . TYR A 1 99 ? -4.848 -9 -17.547 1 98.75 99 TYR A O 1
ATOM 784 N N . ASP A 1 100 ? -6.086 -10 -19.141 1 98.75 100 ASP A N 1
ATOM 785 C CA . ASP A 1 100 ? -7.32 -10.055 -18.359 1 98.75 100 ASP A CA 1
ATOM 786 C C . ASP A 1 100 ? -7.5 -11.438 -17.734 1 98.75 100 ASP A C 1
ATOM 788 O O . ASP A 1 100 ? -7.613 -12.438 -18.438 1 98.75 100 ASP A O 1
ATOM 792 N N . LEU A 1 101 ? -7.484 -11.461 -16.5 1 98.81 101 LEU A N 1
ATOM 793 C CA . LEU A 1 101 ? -7.684 -12.68 -15.727 1 98.81 101 LEU A CA 1
ATOM 794 C C . LEU A 1 101 ? -9.094 -12.727 -15.141 1 98.81 101 LEU A C 1
ATOM 796 O O . LEU A 1 101 ? -9.391 -12.016 -14.18 1 98.81 101 LEU A O 1
ATOM 800 N N . THR A 1 102 ? -9.945 -13.516 -15.664 1 98.94 102 THR A N 1
ATOM 801 C CA . THR A 1 102 ? -11.305 -13.711 -15.18 1 98.94 102 THR A CA 1
ATOM 802 C C . THR A 1 102 ? -11.406 -14.992 -14.359 1 98.94 102 THR A C 1
ATOM 804 O O . THR A 1 102 ? -10.828 -16.016 -14.719 1 98.94 102 THR A O 1
ATOM 807 N N . GLY A 1 103 ? -12.148 -14.938 -13.305 1 98.88 103 GLY A N 1
ATOM 808 C CA . GLY A 1 103 ? -12.336 -16.125 -12.477 1 98.88 103 GLY A CA 1
ATOM 809 C C . GLY A 1 103 ? -13.453 -15.961 -11.461 1 98.88 103 GLY A C 1
ATOM 810 O O . GLY A 1 103 ? -14.109 -14.922 -11.406 1 98.88 103 GLY A O 1
ATOM 811 N N . ASN A 1 104 ? -13.695 -17.062 -10.711 1 98.94 104 ASN A N 1
ATOM 812 C CA . ASN A 1 104 ? -14.695 -17.094 -9.648 1 98.94 104 ASN A CA 1
ATOM 813 C C . ASN A 1 104 ? -14.102 -16.672 -8.312 1 98.94 104 ASN A C 1
ATOM 815 O O . ASN A 1 104 ? -13.258 -17.359 -7.75 1 98.94 104 ASN A O 1
ATOM 819 N N . LEU A 1 105 ? -14.562 -15.547 -7.812 1 98.94 105 LEU A N 1
ATOM 820 C CA . LEU A 1 105 ? -14.195 -15.07 -6.48 1 98.94 105 LEU A CA 1
ATOM 821 C C . LEU A 1 105 ? -15.258 -15.453 -5.457 1 98.94 105 LEU A C 1
ATOM 823 O O . LEU A 1 105 ? -16.453 -15.195 -5.656 1 98.94 105 LEU A O 1
ATOM 827 N N . THR A 1 106 ? -14.828 -16.125 -4.453 1 98.94 106 THR A N 1
ATOM 828 C CA . THR A 1 106 ? -15.719 -16.484 -3.355 1 98.94 106 THR A CA 1
ATOM 829 C C . THR A 1 106 ? -15.336 -15.742 -2.082 1 98.94 106 THR A C 1
ATOM 831 O O . THR A 1 106 ? -14.188 -15.797 -1.641 1 98.94 106 THR A O 1
ATOM 834 N N . LEU A 1 107 ? -16.25 -15.062 -1.543 1 98.75 107 LEU A N 1
ATOM 835 C CA . LEU A 1 107 ? -16.094 -14.258 -0.334 1 98.75 107 LEU A CA 1
ATOM 836 C C . LEU A 1 107 ? -17.406 -14.227 0.46 1 98.75 107 LEU A C 1
ATOM 838 O O . LEU A 1 107 ? -18.469 -13.969 -0.101 1 98.75 107 LEU A O 1
ATOM 842 N N . HIS A 1 108 ? -17.266 -14.523 1.748 1 98.06 108 HIS A N 1
ATOM 843 C CA . HIS A 1 108 ? -18.406 -14.445 2.662 1 98.06 108 HIS A CA 1
ATOM 844 C C . HIS A 1 108 ? -19.562 -15.305 2.174 1 98.06 108 HIS A C 1
ATOM 846 O O . HIS A 1 108 ? -20.719 -14.891 2.242 1 98.06 108 HIS A O 1
ATOM 852 N N . GLY A 1 109 ? -19.25 -16.406 1.52 1 97.69 109 GLY A N 1
ATOM 853 C CA . GLY A 1 109 ? -20.25 -17.391 1.104 1 97.69 109 GLY A CA 1
ATOM 854 C C . GLY A 1 109 ? -20.875 -17.078 -0.242 1 97.69 109 GLY A C 1
ATOM 855 O O . GLY A 1 109 ? -21.75 -17.797 -0.702 1 97.69 109 GLY A O 1
ATOM 856 N N . VAL A 1 110 ? -20.438 -16.078 -0.89 1 98.69 110 VAL A N 1
ATOM 857 C CA . VAL A 1 110 ? -20.953 -15.672 -2.191 1 98.69 110 VAL A CA 1
ATOM 858 C C . VAL A 1 110 ? -19.875 -15.836 -3.256 1 98.69 110 VAL A C 1
ATOM 860 O O . VAL A 1 110 ? -18.719 -15.492 -3.027 1 98.69 110 VAL A O 1
ATOM 863 N N . THR A 1 111 ? -20.219 -16.406 -4.375 1 98.88 111 THR A N 1
ATOM 864 C CA . THR A 1 111 ? -19.297 -16.531 -5.496 1 98.88 111 THR A CA 1
ATOM 865 C C . THR A 1 111 ? -19.734 -15.672 -6.668 1 98.88 111 THR A C 1
ATOM 867 O O . THR A 1 111 ? -20.906 -15.688 -7.055 1 98.88 111 THR A O 1
ATOM 870 N N . LYS A 1 112 ? -18.859 -14.828 -7.18 1 98.81 112 LYS A N 1
ATOM 871 C CA . LYS A 1 112 ? -19.094 -14 -8.359 1 98.81 112 LYS A CA 1
ATOM 872 C C . LYS A 1 112 ? -17.922 -14.078 -9.328 1 98.81 112 LYS A C 1
ATOM 874 O O . LYS A 1 112 ? -16.781 -14.344 -8.914 1 98.81 112 LYS A O 1
ATOM 879 N N . SER A 1 113 ? -18.219 -13.859 -10.594 1 98.94 113 SER A N 1
ATOM 880 C CA . SER A 1 113 ? -17.156 -13.742 -11.594 1 98.94 113 SER A CA 1
ATOM 881 C C . SER A 1 113 ? -16.547 -12.344 -11.586 1 98.94 113 SER A C 1
ATOM 883 O O . SER A 1 113 ? -17.266 -11.344 -11.656 1 98.94 113 SER A O 1
ATOM 885 N N . GLU A 1 114 ? -15.281 -12.281 -11.383 1 98.88 114 GLU A N 1
ATOM 886 C CA . GLU A 1 114 ? -14.539 -11.023 -11.414 1 98.88 114 GLU A CA 1
ATOM 887 C C . GLU A 1 114 ? -13.406 -11.078 -12.43 1 98.88 114 GLU A C 1
ATOM 889 O O . GLU A 1 114 ? -12.875 -12.148 -12.727 1 98.88 114 GLU A O 1
ATOM 894 N N . THR A 1 115 ? -13 -9.961 -12.969 1 98.88 115 THR A N 1
ATOM 895 C CA . THR A 1 115 ? -11.859 -9.844 -13.867 1 98.88 115 THR A CA 1
ATOM 896 C C . THR A 1 115 ? -10.828 -8.859 -13.312 1 98.88 115 THR A C 1
ATOM 898 O O . THR A 1 115 ? -11.18 -7.762 -12.883 1 98.88 115 THR A O 1
ATOM 901 N N . PHE A 1 116 ? -9.641 -9.273 -13.344 1 98.88 116 PHE A N 1
ATOM 902 C CA . PHE A 1 116 ? -8.516 -8.453 -12.906 1 98.88 116 PHE A CA 1
ATOM 903 C C . PHE A 1 116 ? -7.492 -8.297 -14.023 1 98.88 116 PHE A C 1
ATOM 905 O O . PHE A 1 116 ? -7.406 -9.148 -14.914 1 98.88 116 PHE A O 1
ATOM 912 N N . THR A 1 117 ? -6.707 -7.242 -13.984 1 98.88 117 THR A N 1
ATOM 913 C CA . THR A 1 117 ? -5.605 -7.023 -14.914 1 98.88 117 THR A CA 1
ATOM 914 C C . THR A 1 117 ? -4.297 -7.559 -14.336 1 98.88 117 THR A C 1
ATOM 916 O O . THR A 1 117 ? -3.926 -7.219 -13.211 1 98.88 117 THR A O 1
ATOM 919 N N . VAL A 1 118 ? -3.623 -8.383 -15.117 1 98.62 118 VAL A N 1
ATOM 920 C CA . VAL A 1 118 ? -2.336 -8.945 -14.719 1 98.62 118 VAL A CA 1
ATOM 921 C C . VAL A 1 118 ? -1.235 -8.406 -15.633 1 98.62 118 VAL A C 1
ATOM 923 O O . VAL A 1 118 ? -1.392 -8.375 -16.859 1 98.62 118 VAL A O 1
ATOM 926 N N . THR A 1 119 ? -0.195 -7.973 -15.062 1 98.44 119 THR A N 1
ATOM 927 C CA . THR A 1 119 ? 0.991 -7.566 -15.805 1 98.44 119 THR A CA 1
ATOM 928 C C . THR A 1 119 ? 2.17 -8.484 -15.492 1 98.44 119 THR A C 1
ATOM 930 O O . THR A 1 119 ? 2.488 -8.711 -14.328 1 98.44 119 THR A O 1
ATOM 933 N N . TYR A 1 120 ? 2.686 -9.086 -16.547 1 98.19 120 TYR A N 1
ATOM 934 C CA . TYR A 1 120 ? 3.941 -9.82 -16.422 1 98.19 120 TYR A CA 1
ATOM 935 C C . TYR A 1 120 ? 5.121 -8.859 -16.312 1 98.19 120 TYR A C 1
ATOM 937 O O . TYR A 1 120 ? 5.402 -8.102 -17.25 1 98.19 120 TYR A O 1
ATOM 945 N N . GLU A 1 121 ? 5.887 -8.953 -15.203 1 97.19 121 GLU A N 1
ATOM 946 C CA . GLU A 1 121 ? 6.93 -7.973 -14.93 1 97.19 121 GLU A CA 1
ATOM 947 C C . GLU A 1 121 ? 8.305 -8.492 -15.344 1 97.19 121 GLU A C 1
ATOM 949 O O . GLU A 1 121 ? 9.289 -7.758 -15.312 1 97.19 121 GLU A O 1
ATOM 954 N N . GLY A 1 122 ? 8.32 -9.758 -15.633 1 95.38 122 GLY A N 1
ATOM 955 C CA . GLY A 1 122 ? 9.578 -10.352 -16.062 1 95.38 122 GLY A CA 1
ATOM 956 C C . GLY A 1 122 ? 9.969 -11.57 -15.258 1 95.38 122 GLY A C 1
ATOM 957 O O . GLY A 1 122 ? 9.258 -11.961 -14.328 1 95.38 122 GLY A O 1
ATOM 958 N N . SER A 1 123 ? 10.984 -12.203 -15.734 1 94.69 123 SER A N 1
ATOM 959 C CA . SER A 1 123 ? 11.57 -13.359 -15.062 1 94.69 123 SER A CA 1
ATOM 960 C C . SER A 1 123 ? 13.086 -13.227 -14.969 1 94.69 123 SER A C 1
ATOM 962 O O . SER A 1 123 ? 13.703 -12.477 -15.727 1 94.69 123 SER A O 1
ATOM 964 N N . GLY A 1 124 ? 13.633 -13.945 -13.992 1 90.94 124 GLY A N 1
ATOM 965 C CA . GLY A 1 124 ? 15.07 -13.992 -13.797 1 90.94 124 GLY A CA 1
ATOM 966 C C . GLY A 1 124 ? 15.492 -14.992 -12.727 1 90.94 124 GLY A C 1
ATOM 967 O O . GLY A 1 124 ? 14.648 -15.641 -12.109 1 90.94 124 GLY A O 1
ATOM 968 N N . LYS A 1 125 ? 16.766 -15.18 -12.617 1 91.69 125 LYS A N 1
ATOM 969 C CA . LYS A 1 125 ? 17.297 -16.078 -11.594 1 91.69 125 LYS A CA 1
ATOM 970 C C . LYS A 1 125 ? 17.797 -15.281 -10.383 1 91.69 125 LYS A C 1
ATOM 972 O O . LYS A 1 125 ? 18.406 -14.227 -10.531 1 91.69 125 LYS A O 1
ATOM 977 N N . ASP A 1 126 ? 17.438 -15.828 -9.203 1 89.88 126 ASP A N 1
ATOM 978 C CA . ASP A 1 126 ? 18 -15.219 -7.996 1 89.88 126 ASP A CA 1
ATOM 979 C C . ASP A 1 126 ? 19.438 -15.641 -7.781 1 89.88 126 ASP A C 1
ATOM 981 O O . ASP A 1 126 ? 19.984 -16.438 -8.555 1 89.88 126 ASP A O 1
ATOM 985 N N . PRO A 1 127 ? 20.141 -15.086 -6.781 1 87.19 127 PRO A N 1
ATOM 986 C CA . PRO A 1 127 ? 21.562 -15.383 -6.574 1 87.19 127 PRO A CA 1
ATOM 987 C C . PRO A 1 127 ? 21.828 -16.859 -6.336 1 87.19 127 PRO A C 1
ATOM 989 O O . PRO A 1 127 ? 22.953 -17.328 -6.531 1 87.19 127 PRO A O 1
ATOM 992 N N . TRP A 1 128 ? 20.891 -17.641 -5.945 1 88.81 128 TRP A N 1
ATOM 993 C CA . TRP A 1 128 ? 21.062 -19.047 -5.633 1 88.81 128 TRP A CA 1
ATOM 994 C C . TRP A 1 128 ? 20.672 -19.922 -6.828 1 88.81 128 TRP A C 1
ATOM 996 O O . TRP A 1 128 ? 20.688 -21.141 -6.742 1 88.81 128 TRP A O 1
ATOM 1006 N N . GLY A 1 129 ? 20.141 -19.312 -7.891 1 89.19 129 GLY A N 1
ATOM 1007 C CA . GLY A 1 129 ? 19.906 -20 -9.141 1 89.19 129 GLY A CA 1
ATOM 1008 C C . GLY A 1 129 ? 18.438 -20.344 -9.367 1 89.19 129 GLY A C 1
ATOM 1009 O O . GLY A 1 129 ? 18.078 -20.953 -10.383 1 89.19 129 GLY A O 1
ATOM 1010 N N . ASN A 1 130 ? 17.609 -19.938 -8.438 1 92.81 130 ASN A N 1
ATOM 1011 C CA . ASN A 1 130 ? 16.188 -20.219 -8.602 1 92.81 130 ASN A CA 1
ATOM 1012 C C . ASN A 1 130 ? 15.539 -19.281 -9.609 1 92.81 130 ASN A C 1
ATOM 1014 O O . ASN A 1 130 ? 15.773 -18.078 -9.586 1 92.81 130 ASN A O 1
ATOM 1018 N N . GLU A 1 131 ? 14.766 -19.891 -10.477 1 94.5 131 GLU A N 1
ATOM 1019 C CA . GLU A 1 131 ? 14.016 -19.078 -11.438 1 94.5 131 GLU A CA 1
ATOM 1020 C C . GLU A 1 131 ? 12.82 -18.406 -10.781 1 94.5 131 GLU A C 1
ATOM 1022 O O . GLU A 1 131 ? 12.008 -19.062 -10.117 1 94.5 131 GLU A O 1
ATOM 1027 N N . LYS A 1 132 ? 12.742 -17.094 -10.969 1 95.88 132 LYS A N 1
ATOM 1028 C CA . LYS A 1 132 ? 11.656 -16.297 -10.398 1 95.88 132 LYS A CA 1
ATOM 1029 C C . LYS A 1 132 ? 10.891 -15.562 -11.492 1 95.88 132 LYS A C 1
ATOM 1031 O O . LYS A 1 132 ? 11.445 -15.25 -12.547 1 95.88 132 LYS A O 1
ATOM 1036 N N . ALA A 1 133 ? 9.656 -15.344 -11.25 1 97.12 133 ALA A N 1
ATOM 1037 C CA . ALA A 1 133 ? 8.805 -14.516 -12.102 1 97.12 133 ALA A CA 1
ATOM 1038 C C . ALA A 1 133 ? 8 -13.516 -11.273 1 97.12 133 ALA A C 1
ATOM 1040 O O . ALA A 1 133 ? 7.516 -13.852 -10.195 1 97.12 133 ALA A O 1
ATOM 1041 N N . GLY A 1 134 ? 7.914 -12.312 -11.812 1 97.56 134 GLY A N 1
ATOM 1042 C CA . GLY A 1 134 ? 7.168 -11.25 -11.156 1 97.56 134 GLY A CA 1
ATOM 1043 C C . GLY A 1 134 ? 5.898 -10.867 -11.883 1 97.56 134 GLY A C 1
ATOM 1044 O O . GLY A 1 134 ? 5.875 -10.828 -13.117 1 97.56 134 GLY A O 1
ATOM 1045 N N . PHE A 1 135 ? 4.832 -10.578 -11.125 1 98.38 135 PHE A N 1
ATOM 1046 C CA . PHE A 1 135 ? 3.551 -10.141 -11.664 1 98.38 135 PHE A CA 1
ATOM 1047 C C . PHE A 1 135 ? 2.93 -9.062 -10.781 1 98.38 135 PHE A C 1
ATOM 1049 O O . PHE A 1 135 ? 3.121 -9.07 -9.562 1 98.38 135 PHE A O 1
ATOM 1056 N N . THR A 1 136 ? 2.168 -8.18 -11.352 1 98.44 136 THR A N 1
ATOM 1057 C CA . THR A 1 136 ? 1.236 -7.324 -10.625 1 98.44 136 THR A CA 1
ATOM 1058 C C . THR A 1 136 ? -0.202 -7.605 -11.055 1 98.44 136 THR A C 1
ATOM 1060 O O . THR A 1 136 ? -0.458 -7.926 -12.219 1 98.44 136 THR A O 1
ATOM 1063 N N . VAL A 1 137 ? -1.084 -7.508 -10.125 1 98.69 137 VAL A N 1
ATOM 1064 C CA . VAL A 1 137 ? -2.512 -7.688 -10.359 1 98.69 137 VAL A CA 1
ATOM 1065 C C . VAL A 1 137 ? -3.279 -6.477 -9.836 1 98.69 137 VAL A C 1
ATOM 1067 O O . VAL A 1 137 ? -3.088 -6.059 -8.695 1 98.69 137 VAL A O 1
ATOM 1070 N N . GLU A 1 138 ? -4.121 -5.941 -10.68 1 98.75 138 GLU A N 1
ATOM 1071 C CA . GLU A 1 138 ? -4.918 -4.781 -10.297 1 98.75 138 GLU A CA 1
ATOM 1072 C C . GLU A 1 138 ? -6.387 -4.969 -10.672 1 98.75 138 GLU A C 1
ATOM 1074 O O . GLU A 1 138 ? -6.695 -5.586 -11.688 1 98.75 138 GLU A O 1
ATOM 1079 N N . GLY A 1 139 ? -7.219 -4.352 -9.898 1 98.69 139 GLY A N 1
ATOM 1080 C CA . GLY A 1 139 ? -8.648 -4.32 -10.141 1 98.69 139 GLY A CA 1
ATOM 1081 C C . GLY A 1 139 ? -9.445 -3.809 -8.953 1 98.69 139 GLY A C 1
ATOM 1082 O O . GLY A 1 139 ? -8.906 -3.117 -8.086 1 98.69 139 GLY A O 1
ATOM 1083 N N . SER A 1 140 ? -10.719 -4.062 -9.008 1 98.88 140 SER A N 1
ATOM 1084 C CA . SER A 1 140 ? -11.594 -3.666 -7.918 1 98.88 140 SER A CA 1
ATOM 1085 C C . SER A 1 140 ? -12.805 -4.59 -7.816 1 98.88 140 SER A C 1
ATOM 1087 O O . SER A 1 140 ? -13.156 -5.273 -8.781 1 98.88 140 SER A O 1
ATOM 1089 N N . VAL A 1 141 ? -13.344 -4.688 -6.688 1 98.75 141 VAL A N 1
ATOM 1090 C CA . VAL A 1 141 ? -14.609 -5.375 -6.449 1 98.75 141 VAL A CA 1
ATOM 1091 C C . VAL A 1 141 ? -15.539 -4.484 -5.621 1 98.75 141 VAL A C 1
ATOM 1093 O O . VAL A 1 141 ? -15.086 -3.529 -4.988 1 98.75 141 VAL A O 1
ATOM 1096 N N . LYS A 1 142 ? -16.812 -4.793 -5.688 1 98.56 142 LYS A N 1
ATOM 1097 C CA . LYS A 1 142 ? -17.797 -4.156 -4.812 1 98.56 142 LYS A CA 1
ATOM 1098 C C . LYS A 1 142 ? -18.094 -5.023 -3.594 1 98.56 142 LYS A C 1
ATOM 1100 O O . LYS A 1 142 ? -18.578 -6.148 -3.732 1 98.56 142 LYS A O 1
ATOM 1105 N N . ARG A 1 143 ? -17.812 -4.48 -2.445 1 98.12 143 ARG A N 1
ATOM 1106 C CA . ARG A 1 143 ? -18 -5.277 -1.237 1 98.12 143 ARG A CA 1
ATOM 1107 C C . ARG A 1 143 ? -19.469 -5.621 -1.022 1 98.12 143 ARG A C 1
ATOM 1109 O O . ARG A 1 143 ? -19.781 -6.684 -0.486 1 98.12 143 ARG A O 1
ATOM 1116 N N . SER A 1 144 ? -20.359 -4.762 -1.487 1 97.25 144 SER A N 1
ATOM 1117 C CA . SER A 1 144 ? -21.781 -5.008 -1.322 1 97.25 144 SER A CA 1
ATOM 1118 C C . SER A 1 144 ? -22.234 -6.219 -2.135 1 97.25 144 SER A C 1
ATOM 1120 O O . SER A 1 144 ? -23.219 -6.871 -1.791 1 97.25 144 SER A O 1
ATOM 1122 N N . ASP A 1 145 ? -21.594 -6.523 -3.24 1 98.31 145 ASP A N 1
ATOM 1123 C CA . ASP A 1 145 ? -21.906 -7.703 -4.039 1 98.31 145 ASP A CA 1
ATOM 1124 C C . ASP A 1 145 ? -21.734 -8.984 -3.227 1 98.31 145 ASP A C 1
ATOM 1126 O O . ASP A 1 145 ? -22.266 -10.031 -3.592 1 98.31 145 ASP A O 1
ATOM 1130 N N . TYR A 1 146 ? -21.062 -8.914 -2.156 1 98.38 146 TYR A N 1
ATOM 1131 C CA . TYR A 1 146 ? -20.766 -10.086 -1.338 1 98.38 146 TYR A CA 1
ATOM 1132 C C . TYR A 1 146 ? -21.453 -9.984 0.019 1 98.38 146 TYR A C 1
ATOM 1134 O O . TYR A 1 146 ? -21.094 -10.688 0.962 1 98.38 146 TYR A O 1
ATOM 1142 N N . GLY A 1 147 ? -22.281 -9.055 0.14 1 96.94 147 GLY A N 1
ATOM 1143 C CA . GLY A 1 147 ? -23.109 -8.922 1.333 1 96.94 147 GLY A CA 1
ATOM 1144 C C . GLY A 1 147 ? -22.422 -8.141 2.443 1 96.94 147 GLY A C 1
ATOM 1145 O O . GLY A 1 147 ? -22.875 -8.172 3.592 1 96.94 147 GLY A O 1
ATOM 1146 N N . LEU A 1 148 ? -21.375 -7.52 2.168 1 97.06 148 LEU A N 1
ATOM 1147 C CA . LEU A 1 148 ? -20.688 -6.676 3.145 1 97.06 148 LEU A CA 1
ATOM 1148 C C . LEU A 1 148 ? -21.188 -5.238 3.066 1 97.06 148 LEU A C 1
ATOM 1150 O O . LEU A 1 148 ? -20.625 -4.418 2.34 1 97.06 148 LEU A O 1
ATOM 1154 N N . THR A 1 149 ? -22.172 -4.902 3.861 1 92.56 149 THR A N 1
ATOM 1155 C CA . THR A 1 149 ? -22.922 -3.678 3.607 1 92.56 149 THR A CA 1
ATOM 1156 C C . THR A 1 149 ? -22.844 -2.736 4.805 1 92.56 149 THR A C 1
ATOM 1158 O O . THR A 1 149 ? -23.531 -1.714 4.844 1 92.56 149 THR A O 1
ATOM 1161 N N . TRP A 1 150 ? -22.094 -3.143 5.762 1 88.62 150 TRP A N 1
ATOM 1162 C CA . TRP A 1 150 ? -21.938 -2.213 6.879 1 88.62 150 TRP A CA 1
ATOM 1163 C C . TRP A 1 150 ? -21.531 -0.832 6.383 1 88.62 150 TRP A C 1
ATOM 1165 O O . TRP A 1 150 ? -20.562 -0.7 5.613 1 88.62 150 TRP A O 1
ATOM 1175 N N . ASN A 1 151 ? -22.297 0.188 6.809 1 88.44 151 ASN A N 1
ATOM 1176 C CA . ASN A 1 151 ? -21.953 1.547 6.395 1 88.44 151 ASN A CA 1
ATOM 1177 C C . ASN A 1 151 ? -22.719 2.586 7.215 1 88.44 151 ASN A C 1
ATOM 1179 O O . ASN A 1 151 ? -23.531 2.234 8.07 1 88.44 151 ASN A O 1
ATOM 1183 N N . SER A 1 152 ? -22.281 3.736 7.172 1 83.44 152 SER A N 1
ATOM 1184 C CA . SER A 1 152 ? -23.016 4.879 7.711 1 83.44 152 SER A CA 1
ATOM 1185 C C . SER A 1 152 ? -23.109 6.008 6.688 1 83.44 152 SER A C 1
ATOM 1187 O O . SER A 1 152 ? -22.156 6.27 5.953 1 83.44 152 SER A O 1
ATOM 1189 N N . ALA A 1 153 ? -24.312 6.582 6.613 1 81.62 153 ALA A N 1
ATOM 1190 C CA . ALA A 1 153 ? -24.5 7.738 5.738 1 81.62 153 ALA A CA 1
ATOM 1191 C C . ALA A 1 153 ? -23.875 8.984 6.348 1 81.62 153 ALA A C 1
ATOM 1193 O O . ALA A 1 153 ? -23.844 9.141 7.57 1 81.62 153 ALA A O 1
ATOM 1194 N N . LEU A 1 154 ? -23.375 9.766 5.438 1 85.06 154 LEU A N 1
ATOM 1195 C CA . LEU A 1 154 ? -22.859 11.055 5.879 1 85.06 154 LEU A CA 1
ATOM 1196 C C . LEU A 1 154 ? -23.922 12.141 5.781 1 85.06 154 LEU A C 1
ATOM 1198 O O . LEU A 1 154 ? -24.812 12.062 4.934 1 85.06 154 LEU A O 1
ATOM 1202 N N . GLU A 1 155 ? -23.875 13.102 6.551 1 79.12 155 GLU A N 1
ATOM 1203 C CA . GLU A 1 155 ? -24.828 14.203 6.523 1 79.12 155 GLU A CA 1
ATOM 1204 C C . GLU A 1 155 ? -24.766 14.961 5.199 1 79.12 155 GLU A C 1
ATOM 1206 O O . GLU A 1 155 ? -25.797 15.406 4.684 1 79.12 155 GLU A O 1
ATOM 1211 N N . THR A 1 156 ? -23.625 15.148 4.688 1 75.25 156 THR A N 1
ATOM 1212 C CA . THR A 1 156 ? -23.406 15.938 3.479 1 75.25 156 THR A CA 1
ATOM 1213 C C . THR A 1 156 ? -23.734 15.117 2.232 1 75.25 156 THR A C 1
ATOM 1215 O O . THR A 1 156 ? -23.609 15.609 1.109 1 75.25 156 THR A O 1
ATOM 1218 N N . GLY A 1 157 ? -24.156 13.945 2.416 1 80.12 157 GLY A N 1
ATOM 1219 C CA . GLY A 1 157 ? -24.359 13.086 1.261 1 80.12 157 GLY A CA 1
ATOM 1220 C C . GLY A 1 157 ? -23.188 12.148 1.011 1 80.12 157 GLY A C 1
ATOM 1221 O O . GLY A 1 157 ? -22.047 12.5 1.275 1 80.12 157 GLY A O 1
ATOM 1222 N N . GLY A 1 158 ? -23.484 10.914 0.755 1 86.12 158 GLY A N 1
ATOM 1223 C CA . GLY A 1 158 ? -22.469 9.898 0.548 1 86.12 158 GLY A CA 1
ATOM 1224 C C . GLY A 1 158 ? -22.391 8.883 1.673 1 86.12 158 GLY A C 1
ATOM 1225 O O . GLY A 1 158 ? -23.375 8.695 2.408 1 86.12 158 GLY A O 1
ATOM 1226 N N . VAL A 1 159 ? -21.312 8.188 1.63 1 89.81 159 VAL A N 1
ATOM 1227 C CA . VAL A 1 159 ? -21.172 7.105 2.602 1 89.81 159 VAL A CA 1
ATOM 1228 C C . VAL A 1 159 ? -19.828 7.211 3.314 1 89.81 159 VAL A C 1
ATOM 1230 O O . VAL A 1 159 ? -18.875 7.773 2.771 1 89.81 159 VAL A O 1
ATOM 1233 N N . LEU A 1 160 ? -19.766 6.77 4.512 1 92.56 160 LEU A N 1
ATOM 1234 C CA . LEU A 1 160 ? -18.562 6.805 5.34 1 92.56 160 LEU A CA 1
ATOM 1235 C C . LEU A 1 160 ? -17.469 5.945 4.73 1 92.56 160 LEU A C 1
ATOM 1237 O O . LEU A 1 160 ? -16.312 6.387 4.617 1 92.56 160 LEU A O 1
ATOM 1241 N N . VAL A 1 161 ? -17.844 4.727 4.355 1 94.56 161 VAL A N 1
ATOM 1242 C CA . VAL A 1 161 ? -16.906 3.795 3.738 1 94.56 161 VAL A CA 1
ATOM 1243 C C . VAL A 1 161 ? -17.344 3.477 2.312 1 94.56 161 VAL A C 1
ATOM 1245 O O . VAL A 1 161 ? -18.5 3.078 2.092 1 94.56 161 VAL A O 1
ATOM 1248 N N . GLY A 1 162 ? -16.531 3.668 1.366 1 95.69 162 GLY A N 1
ATOM 1249 C CA . GLY A 1 162 ? -16.859 3.396 -0.023 1 95.69 162 GLY A CA 1
ATOM 1250 C C . GLY A 1 162 ? -17.25 1.952 -0.271 1 95.69 162 GLY A C 1
ATOM 1251 O O . GLY A 1 162 ? -16.906 1.066 0.516 1 95.69 162 GLY A O 1
ATOM 1252 N N . ASP A 1 163 ? -17.969 1.737 -1.418 1 96.94 163 ASP A N 1
ATOM 1253 C CA . ASP A 1 163 ? -18.375 0.39 -1.81 1 96.94 163 ASP A CA 1
ATOM 1254 C C . ASP A 1 163 ? -17.281 -0.292 -2.633 1 96.94 163 ASP A C 1
ATOM 1256 O O . ASP A 1 163 ? -17.094 -1.504 -2.527 1 96.94 163 ASP A O 1
ATOM 1260 N N . LYS A 1 164 ? -16.688 0.486 -3.459 1 98.06 164 LYS A N 1
ATOM 1261 C CA . LYS A 1 164 ? -15.617 -0.025 -4.32 1 98.06 164 LYS A CA 1
ATOM 1262 C C . LYS A 1 164 ? -14.336 -0.267 -3.527 1 98.06 164 LYS A C 1
ATOM 1264 O O . LYS A 1 164 ? -13.828 0.643 -2.871 1 98.06 164 LYS A O 1
ATOM 1269 N N . VAL A 1 165 ? -13.789 -1.487 -3.535 1 98.69 165 VAL A N 1
ATOM 1270 C CA . VAL A 1 165 ? -12.516 -1.863 -2.928 1 98.69 165 VAL A CA 1
ATOM 1271 C C . VAL A 1 165 ? -11.469 -2.07 -4.016 1 98.69 165 VAL A C 1
ATOM 1273 O O . VAL A 1 165 ? -11.602 -2.961 -4.855 1 98.69 165 VAL A O 1
ATOM 1276 N N . LYS A 1 166 ? -10.477 -1.259 -4.035 1 98.81 166 LYS A N 1
ATOM 1277 C CA . LYS A 1 166 ? -9.367 -1.452 -4.965 1 98.81 166 LYS A CA 1
ATOM 1278 C C . LYS A 1 166 ? -8.422 -2.549 -4.477 1 98.81 166 LYS A C 1
ATOM 1280 O O . LYS A 1 166 ? -8.094 -2.605 -3.291 1 98.81 166 LYS A O 1
ATOM 1285 N N . ILE A 1 167 ? -8.055 -3.365 -5.406 1 98.62 167 ILE A N 1
ATOM 1286 C CA . ILE A 1 167 ? -7.191 -4.504 -5.113 1 98.62 167 ILE A CA 1
ATOM 1287 C C . ILE A 1 167 ? -5.879 -4.367 -5.883 1 98.62 167 ILE A C 1
ATOM 1289 O O . ILE A 1 167 ? -5.879 -4.004 -7.062 1 98.62 167 ILE A O 1
ATOM 1293 N N . SER A 1 168 ? -4.832 -4.621 -5.176 1 98.75 168 SER A N 1
ATOM 1294 C CA . SER A 1 168 ? -3.504 -4.633 -5.781 1 98.75 168 SER A CA 1
ATOM 1295 C C . SER A 1 168 ? -2.65 -5.766 -5.227 1 98.75 168 SER A C 1
ATOM 1297 O O . SER A 1 168 ? -2.43 -5.852 -4.016 1 98.75 168 SER A O 1
ATOM 1299 N N . LEU A 1 169 ? -2.164 -6.617 -6.086 1 98.75 169 LEU A N 1
ATOM 1300 C CA . LEU A 1 169 ? -1.22 -7.664 -5.703 1 98.75 169 LEU A CA 1
ATOM 1301 C C . LEU A 1 169 ? 0.124 -7.461 -6.395 1 98.75 169 LEU A C 1
ATOM 1303 O O . LEU A 1 169 ? 0.173 -7.137 -7.582 1 98.75 169 LEU A O 1
ATOM 1307 N N . ASP A 1 170 ? 1.143 -7.559 -5.719 1 98.75 170 ASP A N 1
ATOM 1308 C CA . ASP A 1 170 ? 2.496 -7.77 -6.219 1 98.75 170 ASP A CA 1
ATOM 1309 C C . ASP A 1 170 ? 2.984 -9.18 -5.906 1 98.75 170 ASP A C 1
ATOM 1311 O O . ASP A 1 170 ? 3.092 -9.562 -4.738 1 98.75 170 ASP A O 1
ATOM 1315 N N . VAL A 1 171 ? 3.285 -9.922 -6.965 1 98.38 171 VAL A N 1
ATOM 1316 C CA . VAL A 1 171 ? 3.553 -11.344 -6.785 1 98.38 171 VAL A CA 1
ATOM 1317 C C . VAL A 1 171 ? 4.945 -11.68 -7.32 1 98.38 171 VAL A C 1
ATOM 1319 O O . VAL A 1 171 ? 5.297 -11.297 -8.438 1 98.38 171 VAL A O 1
ATOM 1322 N N . GLN A 1 172 ? 5.73 -12.305 -6.527 1 98.19 172 GLN A N 1
ATOM 1323 C CA . GLN A 1 172 ? 6.895 -13.062 -6.977 1 98.19 172 GLN A CA 1
ATOM 1324 C C . GLN A 1 172 ? 6.703 -14.562 -6.754 1 98.19 172 GLN A C 1
ATOM 1326 O O . GLN A 1 172 ? 6.273 -14.984 -5.68 1 98.19 172 GLN A O 1
ATOM 1331 N N . ALA A 1 173 ? 6.906 -15.336 -7.805 1 98.06 173 ALA A N 1
ATOM 1332 C CA . ALA A 1 173 ? 6.801 -16.797 -7.73 1 98.06 173 ALA A CA 1
ATOM 1333 C C . ALA A 1 173 ? 8.102 -17.453 -8.156 1 98.06 173 ALA A C 1
ATOM 1335 O O . ALA A 1 173 ? 8.867 -16.906 -8.953 1 98.06 173 ALA A O 1
ATOM 1336 N N . ALA A 1 174 ? 8.32 -18.562 -7.59 1 97.5 174 ALA A N 1
ATOM 1337 C CA . ALA A 1 174 ? 9.477 -19.375 -7.934 1 97.5 174 ALA A CA 1
ATOM 1338 C C . ALA A 1 174 ? 9.055 -20.656 -8.648 1 97.5 174 ALA A C 1
ATOM 1340 O O . ALA A 1 174 ? 8.078 -21.297 -8.25 1 97.5 174 ALA A O 1
ATOM 1341 N N . LYS A 1 175 ? 9.805 -20.984 -9.672 1 96.38 175 LYS A N 1
ATOM 1342 C CA . LYS A 1 175 ? 9.555 -22.25 -10.336 1 96.38 175 LYS A CA 1
ATOM 1343 C C . LYS A 1 175 ? 9.773 -23.422 -9.383 1 96.38 175 LYS A C 1
ATOM 1345 O O . LYS A 1 175 ? 10.789 -23.484 -8.68 1 96.38 175 LYS A O 1
ATOM 1350 N N . ALA A 1 176 ? 8.68 -24.188 -9.359 1 91.5 176 ALA A N 1
ATOM 1351 C CA . ALA A 1 176 ? 8.789 -25.344 -8.477 1 91.5 176 ALA A CA 1
ATOM 1352 C C . ALA A 1 176 ? 9.75 -26.391 -9.047 1 91.5 176 ALA A C 1
ATOM 1354 O O . ALA A 1 176 ? 9.859 -26.547 -10.266 1 91.5 176 ALA A O 1
ATOM 1355 N N . LEU A 1 177 ? 10.633 -26.938 -8.203 1 74.69 177 LEU A N 1
ATOM 1356 C CA . LEU A 1 177 ? 11.586 -27.953 -8.617 1 74.69 177 LEU A CA 1
ATOM 1357 C C . LEU A 1 177 ? 10.867 -29.219 -9.07 1 74.69 177 LEU A C 1
ATOM 1359 O O . LEU A 1 177 ? 9.781 -29.531 -8.57 1 74.69 177 LEU A O 1
ATOM 1363 N N . MET B 1 1 ? -4.738 34.125 2.705 1 63.44 1 MET B N 1
ATOM 1364 C CA . MET B 1 1 ? -5.715 33.25 3.334 1 63.44 1 MET B CA 1
ATOM 1365 C C . MET B 1 1 ? -5.129 32.562 4.574 1 63.44 1 MET B C 1
ATOM 1367 O O . MET B 1 1 ? -3.916 32.375 4.656 1 63.44 1 MET B O 1
ATOM 1371 N N . THR B 1 2 ? -5.809 32.562 5.734 1 88.06 2 THR B N 1
ATOM 1372 C CA . THR B 1 2 ? -5.23 32.281 7.039 1 88.06 2 THR B CA 1
ATOM 1373 C C . THR B 1 2 ? -5.059 30.766 7.223 1 88.06 2 THR B C 1
ATOM 1375 O O . THR B 1 2 ? -5.945 29.984 6.863 1 88.06 2 THR B O 1
ATOM 1378 N N . ASN B 1 3 ? -3.848 30.297 7.531 1 94.81 3 ASN B N 1
ATOM 1379 C CA . ASN B 1 3 ? -3.566 28.906 7.875 1 94.81 3 ASN B CA 1
ATOM 1380 C C . ASN B 1 3 ? -4.211 28.516 9.203 1 94.81 3 ASN B C 1
ATOM 1382 O O . ASN B 1 3 ? -4.324 29.328 10.109 1 94.81 3 ASN B O 1
ATOM 1386 N N . THR B 1 4 ? -4.723 27.375 9.227 1 96.94 4 THR B N 1
ATOM 1387 C CA . THR B 1 4 ? -5.238 26.781 10.453 1 96.94 4 THR B CA 1
ATOM 1388 C C . THR B 1 4 ? -4.484 25.5 10.797 1 96.94 4 THR B C 1
ATOM 1390 O O . THR B 1 4 ? -3.84 24.906 9.93 1 96.94 4 THR B O 1
ATOM 1393 N N . LYS B 1 5 ? -4.539 25.172 12.117 1 97.94 5 LYS B N 1
ATOM 1394 C CA . LYS B 1 5 ? -3.848 23.969 12.57 1 97.94 5 LYS B CA 1
ATOM 1395 C C . LYS B 1 5 ? -4.668 22.719 12.266 1 97.94 5 LYS B C 1
ATOM 1397 O O . LYS B 1 5 ? -5.887 22.703 12.453 1 97.94 5 LYS B O 1
ATOM 1402 N N . TRP B 1 6 ? -3.965 21.781 11.805 1 98.19 6 TRP B N 1
ATOM 1403 C CA . TRP B 1 6 ? -4.562 20.484 11.508 1 98.19 6 TRP B CA 1
ATOM 1404 C C . TRP B 1 6 ? -3.777 19.359 12.188 1 98.19 6 TRP B C 1
ATOM 1406 O O . TRP B 1 6 ? -2.553 19.438 12.312 1 98.19 6 TRP B O 1
ATOM 1416 N N . ALA B 1 7 ? -4.5 18.328 12.586 1 98.06 7 ALA B N 1
ATOM 1417 C CA . ALA B 1 7 ? -3.887 17.141 13.172 1 98.06 7 ALA B CA 1
ATOM 1418 C C . ALA B 1 7 ? -4.035 15.938 12.242 1 98.06 7 ALA B C 1
ATOM 1420 O O . ALA B 1 7 ? -5.129 15.648 11.758 1 98.06 7 ALA B O 1
ATOM 1421 N N . ILE B 1 8 ? -2.947 15.297 12.008 1 97.62 8 ILE B N 1
ATOM 1422 C CA . ILE B 1 8 ? -3.014 14.07 11.219 1 97.62 8 ILE B CA 1
ATOM 1423 C C . ILE B 1 8 ? -3.797 13.008 11.992 1 97.62 8 ILE B C 1
ATOM 1425 O O . ILE B 1 8 ? -3.678 12.906 13.211 1 97.62 8 ILE B O 1
ATOM 1429 N N . ASP B 1 9 ? -4.641 12.312 11.305 1 97.12 9 ASP B N 1
ATOM 1430 C CA . ASP B 1 9 ? -5.375 11.148 11.797 1 97.12 9 ASP B CA 1
ATOM 1431 C C . ASP B 1 9 ? -4.66 9.852 11.422 1 97.12 9 ASP B C 1
ATOM 1433 O O . ASP B 1 9 ? -4.828 9.344 10.312 1 97.12 9 ASP B O 1
ATOM 1437 N N . PRO B 1 10 ? -3.852 9.25 12.266 1 96.5 10 PRO B N 1
ATOM 1438 C CA . PRO B 1 10 ? -3.049 8.086 11.891 1 96.5 10 PRO B CA 1
ATOM 1439 C C . PRO B 1 10 ? -3.902 6.871 11.539 1 96.5 10 PRO B C 1
ATOM 1441 O O . PRO B 1 10 ? -3.465 6 10.781 1 96.5 10 PRO B O 1
ATOM 1444 N N . VAL B 1 11 ? -5.082 6.824 12.016 1 96.19 11 VAL B N 1
ATOM 1445 C CA . VAL B 1 11 ? -5.973 5.695 11.781 1 96.19 11 VAL B CA 1
ATOM 1446 C C . VAL B 1 11 ? -6.367 5.645 10.312 1 96.19 11 VAL B C 1
ATOM 1448 O O . VAL B 1 11 ? -6.531 4.562 9.742 1 96.19 11 VAL B O 1
ATOM 1451 N N . HIS B 1 12 ? -6.52 6.781 9.719 1 97.75 12 HIS B N 1
ATOM 1452 C CA . HIS B 1 12 ? -6.973 6.871 8.336 1 97.75 12 HIS B CA 1
ATOM 1453 C C . HIS B 1 12 ? -5.875 7.414 7.43 1 97.75 12 HIS B C 1
ATOM 1455 O O . HIS B 1 12 ? -6.16 8.023 6.398 1 97.75 12 HIS B O 1
ATOM 1461 N N . SER B 1 13 ? -4.68 7.285 7.867 1 98.5 13 SER B N 1
ATOM 1462 C CA . SER B 1 13 ? -3.52 7.707 7.09 1 98.5 13 SER B CA 1
ATOM 1463 C C . SER B 1 13 ? -2.504 6.578 6.953 1 98.5 13 SER B C 1
ATOM 1465 O O . SER B 1 13 ? -2.531 5.613 7.727 1 98.5 13 SER B O 1
ATOM 1467 N N . SER B 1 14 ? -1.677 6.648 5.945 1 98.62 14 SER B N 1
ATOM 1468 C CA . SER B 1 14 ? -0.625 5.652 5.762 1 98.62 14 SER B CA 1
ATOM 1469 C C . SER B 1 14 ? 0.626 6.277 5.156 1 98.62 14 SER B C 1
ATOM 1471 O O . SER B 1 14 ? 0.538 7.238 4.391 1 98.62 14 SER B O 1
ATOM 1473 N N . VAL B 1 15 ? 1.774 5.781 5.52 1 98.75 15 VAL B N 1
ATOM 1474 C CA . VAL B 1 15 ? 3.088 6.082 4.961 1 98.75 15 VAL B CA 1
ATOM 1475 C C . VAL B 1 15 ? 3.691 4.816 4.352 1 98.75 15 VAL B C 1
ATOM 1477 O O . VAL B 1 15 ? 4.262 3.988 5.062 1 98.75 15 VAL B O 1
ATOM 1480 N N . ASP B 1 16 ? 3.609 4.719 3.074 1 98.81 16 ASP B N 1
ATOM 1481 C CA . ASP B 1 16 ? 3.953 3.473 2.398 1 98.81 16 ASP B CA 1
ATOM 1482 C C . ASP B 1 16 ? 5.152 3.662 1.471 1 98.81 16 ASP B C 1
ATOM 1484 O O . ASP B 1 16 ? 5.414 4.773 1.008 1 98.81 16 ASP B O 1
ATOM 1488 N N . PHE B 1 17 ? 5.867 2.576 1.241 1 98.81 17 PHE B N 1
ATOM 1489 C CA . PHE B 1 17 ? 6.941 2.578 0.258 1 98.81 17 PHE B CA 1
ATOM 1490 C C . PHE B 1 17 ? 6.961 1.274 -0.53 1 98.81 17 PHE B C 1
ATOM 1492 O O . PHE B 1 17 ? 6.336 0.291 -0.127 1 98.81 17 PHE B O 1
ATOM 1499 N N . SER B 1 18 ? 7.547 1.297 -1.581 1 98.62 18 SER B N 1
ATOM 1500 C CA . SER B 1 18 ? 7.766 0.146 -2.451 1 98.62 18 SER B CA 1
ATOM 1501 C C . SER B 1 18 ? 9.133 0.209 -3.117 1 98.62 18 SER B C 1
ATOM 1503 O O . SER B 1 18 ? 9.594 1.286 -3.502 1 98.62 18 SER B O 1
ATOM 1505 N N . ILE B 1 19 ? 9.75 -0.913 -3.289 1 98.19 19 ILE B N 1
ATOM 1506 C CA . ILE B 1 19 ? 11.07 -0.995 -3.908 1 98.19 19 ILE B CA 1
ATOM 1507 C C . ILE B 1 19 ? 11.141 -2.23 -4.805 1 98.19 19 ILE B C 1
ATOM 1509 O O . ILE B 1 19 ? 10.547 -3.266 -4.496 1 98.19 19 ILE B O 1
ATOM 1513 N N . LYS B 1 20 ? 11.852 -2.111 -5.875 1 96.5 20 LYS B N 1
ATOM 1514 C CA . LYS B 1 20 ? 11.992 -3.246 -6.781 1 96.5 20 LYS B CA 1
ATOM 1515 C C . LYS B 1 20 ? 12.922 -4.305 -6.195 1 96.5 20 LYS B C 1
ATOM 1517 O O . LYS B 1 20 ? 13.969 -3.977 -5.629 1 96.5 20 LYS B O 1
ATOM 1522 N N . HIS B 1 21 ? 12.508 -5.535 -6.301 1 96.5 21 HIS B N 1
ATOM 1523 C CA . HIS B 1 21 ? 13.328 -6.699 -5.984 1 96.5 21 HIS B CA 1
ATOM 1524 C C . HIS B 1 21 ? 13.68 -7.488 -7.242 1 96.5 21 HIS B C 1
ATOM 1526 O O . HIS B 1 21 ? 12.797 -7.801 -8.047 1 96.5 21 HIS B O 1
ATOM 1532 N N . MET B 1 22 ? 14.875 -7.816 -7.508 1 93.12 22 MET B N 1
ATOM 1533 C CA . MET B 1 22 ? 15.414 -8.5 -8.68 1 93.12 22 MET B CA 1
ATOM 1534 C C . MET B 1 22 ? 14.969 -7.805 -9.969 1 93.12 22 MET B C 1
ATOM 1536 O O . MET B 1 22 ? 14.93 -8.43 -11.031 1 93.12 22 MET B O 1
ATOM 1540 N N . MET B 1 23 ? 14.383 -6.656 -9.797 1 90.88 23 MET B N 1
ATOM 1541 C CA . MET B 1 23 ? 13.906 -5.809 -10.891 1 90.88 23 MET B CA 1
ATOM 1542 C C . MET B 1 23 ? 12.547 -6.285 -11.398 1 90.88 23 MET B C 1
ATOM 1544 O O . MET B 1 23 ? 11.93 -5.629 -12.234 1 90.88 23 MET B O 1
ATOM 1548 N N . ILE B 1 24 ? 12.023 -7.301 -10.828 1 93.12 24 ILE B N 1
ATOM 1549 C CA . ILE B 1 24 ? 10.836 -7.891 -11.445 1 93.12 24 ILE B CA 1
ATOM 1550 C C . ILE B 1 24 ? 9.672 -7.859 -10.461 1 93.12 24 ILE B C 1
ATOM 1552 O O . ILE B 1 24 ? 8.523 -8.094 -10.844 1 93.12 24 ILE B O 1
ATOM 1556 N N . ALA B 1 25 ? 9.914 -7.602 -9.227 1 95.19 25 ALA B N 1
ATOM 1557 C CA . ALA B 1 25 ? 8.859 -7.609 -8.219 1 95.19 25 ALA B CA 1
ATOM 1558 C C . ALA B 1 25 ? 8.938 -6.371 -7.336 1 95.19 25 ALA B C 1
ATOM 1560 O O . ALA B 1 25 ? 10.016 -5.812 -7.129 1 95.19 25 ALA B O 1
ATOM 1561 N N . ASN B 1 26 ? 7.781 -5.977 -6.887 1 97.56 26 ASN B N 1
ATOM 1562 C CA . ASN B 1 26 ? 7.73 -4.91 -5.891 1 97.56 26 ASN B CA 1
ATOM 1563 C C . ASN B 1 26 ? 7.617 -5.473 -4.477 1 97.56 26 ASN B C 1
ATOM 1565 O O . ASN B 1 26 ? 6.719 -6.266 -4.188 1 97.56 26 ASN B O 1
ATOM 1569 N N . VAL B 1 27 ? 8.5 -5.102 -3.715 1 98.06 27 VAL B N 1
ATOM 1570 C CA . VAL B 1 27 ? 8.367 -5.355 -2.283 1 98.06 27 VAL B CA 1
ATOM 1571 C C . VAL B 1 27 ? 7.859 -4.102 -1.581 1 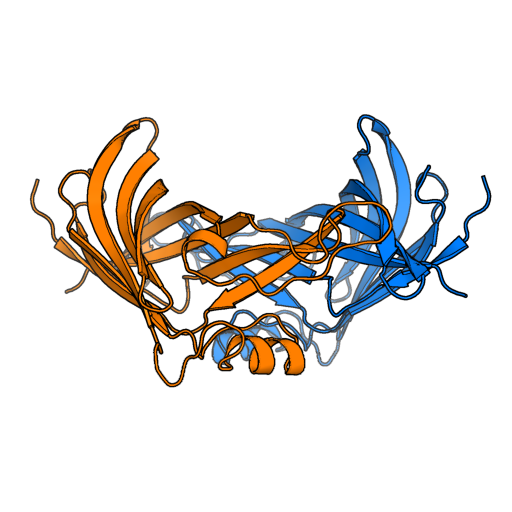98.06 27 VAL B C 1
ATOM 1573 O O . VAL B 1 27 ? 8.383 -3.004 -1.796 1 98.06 27 VAL B O 1
ATOM 1576 N N . LYS B 1 28 ? 6.84 -4.312 -0.759 1 98.38 28 LYS B N 1
ATOM 1577 C CA . LYS B 1 28 ? 6.16 -3.174 -0.145 1 98.38 28 LYS B CA 1
ATOM 1578 C C . LYS B 1 28 ? 6.379 -3.152 1.365 1 98.38 28 LYS B C 1
ATOM 1580 O O . LYS B 1 28 ? 6.625 -4.195 1.977 1 98.38 28 LYS B O 1
ATOM 1585 N N . GLY B 1 29 ? 6.273 -1.942 1.896 1 98.38 29 GLY B N 1
ATOM 1586 C CA . GLY B 1 29 ? 6.305 -1.737 3.336 1 98.38 29 GLY B CA 1
ATOM 1587 C C . GLY B 1 29 ? 5.629 -0.45 3.771 1 98.38 29 GLY B C 1
ATOM 1588 O O . GLY B 1 29 ? 5.133 0.31 2.936 1 98.38 29 GLY B O 1
ATOM 1589 N N . THR B 1 30 ? 5.531 -0.322 5.051 1 98.69 30 THR B N 1
ATOM 1590 C CA . THR B 1 30 ? 4.91 0.848 5.664 1 98.69 30 THR B CA 1
ATOM 1591 C C . THR B 1 30 ? 5.629 1.224 6.957 1 98.69 30 THR B C 1
ATOM 1593 O O . THR B 1 30 ? 6.391 0.424 7.508 1 98.69 30 THR B O 1
ATOM 1596 N N . PHE B 1 31 ? 5.523 2.451 7.336 1 98.81 31 PHE B N 1
ATOM 1597 C CA . PHE B 1 31 ? 5.848 2.863 8.695 1 98.81 31 PHE B CA 1
ATOM 1598 C C . PHE B 1 31 ? 4.582 3.092 9.508 1 98.81 31 PHE B C 1
ATOM 1600 O O . PHE B 1 31 ? 3.699 3.85 9.094 1 98.81 31 PHE B O 1
ATOM 1607 N N . ASN B 1 32 ? 4.527 2.545 10.719 1 98.44 32 ASN B N 1
ATOM 1608 C CA . ASN B 1 32 ? 3.277 2.498 11.469 1 98.44 32 ASN B CA 1
ATOM 1609 C C . ASN B 1 32 ? 3.182 3.648 12.469 1 98.44 32 ASN B C 1
ATOM 1611 O O . ASN B 1 32 ? 2.115 3.895 13.031 1 98.44 32 ASN B O 1
ATOM 1615 N N . LYS B 1 33 ? 4.293 4.305 12.68 1 98.75 33 LYS B N 1
ATOM 1616 C CA . LYS B 1 33 ? 4.285 5.414 13.625 1 98.75 33 LYS B CA 1
ATOM 1617 C C . LYS B 1 33 ? 4.828 6.688 12.984 1 98.75 33 LYS B C 1
ATOM 1619 O O . LYS B 1 33 ? 6.004 6.75 12.617 1 98.75 33 LYS B O 1
ATOM 1624 N N . PHE B 1 34 ? 4.031 7.656 12.875 1 98.75 34 PHE B N 1
ATOM 1625 C CA . PHE B 1 34 ? 4.363 8.938 12.258 1 98.75 34 PHE B CA 1
ATOM 1626 C C . PHE B 1 34 ? 3.504 10.055 12.852 1 98.75 34 PHE B C 1
ATOM 1628 O O . PHE B 1 34 ? 2.504 9.789 13.516 1 98.75 34 PHE B O 1
ATOM 1635 N N . ASP B 1 35 ? 3.957 11.25 12.578 1 98.25 35 ASP B N 1
ATOM 1636 C CA . ASP B 1 35 ? 3.26 12.453 13.023 1 98.25 35 ASP B CA 1
ATOM 1637 C C . ASP B 1 35 ? 3.592 13.641 12.125 1 98.25 35 ASP B C 1
ATOM 1639 O O . ASP B 1 35 ? 4.496 13.562 11.289 1 98.25 35 ASP B O 1
ATOM 1643 N N . ALA B 1 36 ? 2.783 14.695 12.344 1 97.88 36 ALA B N 1
ATOM 1644 C CA . ALA B 1 36 ? 3.029 15.883 11.539 1 97.88 36 ALA B CA 1
ATOM 1645 C C . ALA B 1 36 ? 2.533 17.141 12.25 1 97.88 36 ALA B C 1
ATOM 1647 O O . ALA B 1 36 ? 1.565 17.094 13.008 1 97.88 36 ALA B O 1
ATOM 1648 N N . VAL B 1 37 ? 3.242 18.172 12.016 1 97.75 37 VAL B N 1
ATOM 1649 C CA . VAL B 1 37 ? 2.758 19.531 12.266 1 97.75 37 VAL B CA 1
ATOM 1650 C C . VAL B 1 37 ? 2.244 20.141 10.961 1 97.75 37 VAL B C 1
ATOM 1652 O O . VAL B 1 37 ? 2.99 20.266 9.992 1 97.75 37 VAL B O 1
ATOM 1655 N N . ILE B 1 38 ? 0.984 20.5 11 1 98.12 38 ILE B N 1
ATOM 1656 C CA . ILE B 1 38 ? 0.373 21.016 9.781 1 98.12 38 ILE B CA 1
ATOM 1657 C C . ILE B 1 38 ? -0.361 22.328 10.086 1 98.12 38 ILE B C 1
ATOM 1659 O O . ILE B 1 38 ? -1.325 22.328 10.859 1 98.12 38 ILE B O 1
ATOM 1663 N N . GLU B 1 39 ? 0.074 23.359 9.547 1 98.38 39 GLU B N 1
ATOM 1664 C CA . GLU B 1 39 ? -0.636 24.625 9.445 1 98.38 39 GLU B CA 1
ATOM 1665 C C . GLU B 1 39 ? -0.913 24.984 7.984 1 98.38 39 GLU B C 1
ATOM 1667 O O . GLU B 1 39 ? 0.014 25.266 7.223 1 98.38 39 GLU B O 1
ATOM 1672 N N . ALA B 1 40 ? -2.156 24.969 7.676 1 97.69 40 ALA B N 1
ATOM 1673 C CA . ALA B 1 40 ? -2.465 25.078 6.25 1 97.69 40 ALA B CA 1
ATOM 1674 C C . ALA B 1 40 ? -3.881 25.609 6.035 1 97.69 40 ALA B C 1
ATOM 1676 O O . ALA B 1 40 ? -4.699 25.609 6.957 1 97.69 40 ALA B O 1
ATOM 1677 N N . ASN B 1 41 ? -4.121 26.141 4.875 1 95.75 41 ASN B N 1
ATOM 1678 C CA . ASN B 1 41 ? -5.422 26.328 4.234 1 95.75 41 ASN B CA 1
ATOM 1679 C C . ASN B 1 41 ? -5.664 25.297 3.139 1 95.75 41 ASN B C 1
ATOM 1681 O O . ASN B 1 41 ? -5.016 25.328 2.09 1 95.75 41 ASN B O 1
ATOM 1685 N N . PRO B 1 42 ? -6.594 24.375 3.4 1 91.81 42 PRO B N 1
ATOM 1686 C CA . PRO B 1 42 ? -6.785 23.312 2.398 1 91.81 42 PRO B CA 1
ATOM 1687 C C . PRO B 1 42 ? -7.152 23.875 1.024 1 91.81 42 PRO B C 1
ATOM 1689 O O . PRO B 1 42 ? -6.957 23.203 0.01 1 91.81 42 PRO B O 1
ATOM 1692 N N . ALA B 1 43 ? -7.609 25.062 0.938 1 90.88 43 ALA B N 1
ATOM 1693 C CA . ALA B 1 43 ? -7.996 25.656 -0.334 1 90.88 43 ALA B CA 1
ATOM 1694 C C . ALA B 1 43 ? -6.773 26.172 -1.086 1 90.88 43 ALA B C 1
ATOM 1696 O O . ALA B 1 43 ? -6.848 26.469 -2.283 1 90.88 43 ALA B O 1
ATOM 1697 N N . ASP B 1 44 ? -5.738 26.344 -0.399 1 95.56 44 ASP B N 1
ATOM 1698 C CA . ASP B 1 44 ? -4.484 26.797 -0.995 1 95.56 44 ASP B CA 1
ATOM 1699 C C . ASP B 1 44 ? -3.295 26.438 -0.101 1 95.56 44 ASP B C 1
ATOM 1701 O O . ASP B 1 44 ? -3.049 27.109 0.903 1 95.56 44 ASP B O 1
ATOM 1705 N N . LEU B 1 45 ? -2.459 25.547 -0.474 1 96.81 45 LEU B N 1
ATOM 1706 C CA . LEU B 1 45 ? -1.388 25.016 0.365 1 96.81 45 LEU B CA 1
ATOM 1707 C C . LEU B 1 45 ? -0.115 25.844 0.2 1 96.81 45 LEU B C 1
ATOM 1709 O O . LEU B 1 45 ? 0.883 25.594 0.88 1 96.81 45 LEU B O 1
ATOM 1713 N N . THR B 1 46 ? -0.074 26.812 -0.634 1 97.38 46 THR B N 1
ATOM 1714 C CA . THR B 1 46 ? 1.167 27.453 -1.059 1 97.38 46 THR B CA 1
ATOM 1715 C C . THR B 1 46 ? 1.848 28.141 0.118 1 97.38 46 THR B C 1
ATOM 1717 O O . THR B 1 46 ? 3.045 28.422 0.067 1 97.38 46 THR B O 1
ATOM 1720 N N . SER B 1 47 ? 1.103 28.422 1.2 1 96.88 47 SER B N 1
ATOM 1721 C CA . SER B 1 47 ? 1.689 29.094 2.363 1 96.88 47 SER B CA 1
ATOM 1722 C C . SER B 1 47 ? 1.719 28.156 3.57 1 96.88 47 SER B C 1
ATOM 1724 O O . SER B 1 47 ? 1.955 28.594 4.695 1 96.88 47 SER B O 1
ATOM 1726 N N . ALA B 1 48 ? 1.477 26.922 3.361 1 97.94 48 ALA B N 1
ATOM 1727 C CA . ALA B 1 48 ? 1.379 25.969 4.461 1 97.94 48 ALA B CA 1
ATOM 1728 C C . ALA B 1 48 ? 2.732 25.766 5.133 1 97.94 48 ALA B C 1
ATOM 1730 O O . ALA B 1 48 ? 3.777 25.875 4.484 1 97.94 48 ALA B O 1
ATOM 1731 N N . ASN B 1 49 ? 2.672 25.531 6.395 1 98.25 49 ASN B N 1
ATOM 1732 C CA . ASN B 1 49 ? 3.785 25.016 7.184 1 98.25 49 ASN B CA 1
ATOM 1733 C C . ASN B 1 49 ? 3.6 23.531 7.52 1 98.25 49 ASN B C 1
ATOM 1735 O O . ASN B 1 49 ? 2.664 23.172 8.234 1 98.25 49 ASN B O 1
ATOM 1739 N N . ILE B 1 50 ? 4.508 22.734 7.047 1 98.38 50 ILE B N 1
ATOM 1740 C CA . ILE B 1 50 ? 4.359 21.297 7.168 1 98.38 50 ILE B CA 1
ATOM 1741 C C . ILE B 1 50 ? 5.676 20.672 7.641 1 98.38 50 ILE B C 1
ATOM 1743 O O . ILE B 1 50 ? 6.723 20.891 7.027 1 98.38 50 ILE B O 1
ATOM 1747 N N . GLU B 1 51 ? 5.652 19.969 8.688 1 98.69 51 GLU B N 1
ATOM 1748 C CA . GLU B 1 51 ? 6.73 19.125 9.188 1 98.69 51 GLU B CA 1
ATOM 1749 C C . GLU B 1 51 ? 6.238 17.719 9.477 1 98.69 51 GLU B C 1
ATOM 1751 O O . GLU B 1 51 ? 5.238 17.531 10.18 1 98.69 51 GLU B O 1
ATOM 1756 N N . PHE B 1 52 ? 6.906 16.797 8.945 1 98.69 52 PHE B N 1
ATOM 1757 C CA . PHE B 1 52 ? 6.527 15.398 9.07 1 98.69 52 PHE B CA 1
ATOM 1758 C C . PHE B 1 52 ? 7.637 14.602 9.75 1 98.69 52 PHE B C 1
ATOM 1760 O O . PHE B 1 52 ? 8.82 14.812 9.461 1 98.69 52 PHE B O 1
ATOM 1767 N N . THR B 1 53 ? 7.25 13.688 10.633 1 98.81 53 THR B N 1
ATOM 1768 C CA . THR B 1 53 ? 8.195 12.812 11.32 1 98.81 53 THR B CA 1
ATOM 1769 C C . THR B 1 53 ? 7.734 11.359 11.266 1 98.81 53 THR B C 1
ATOM 1771 O O . THR B 1 53 ? 6.551 11.078 11.469 1 98.81 53 THR B O 1
ATOM 1774 N N . VAL B 1 54 ? 8.672 10.477 11 1 98.81 54 VAL B N 1
ATOM 1775 C CA . VAL B 1 54 ? 8.438 9.031 11 1 98.81 54 VAL B CA 1
ATOM 1776 C C . VAL B 1 54 ? 9.367 8.352 12 1 98.81 54 VAL B C 1
ATOM 1778 O O . VAL B 1 54 ? 10.57 8.648 12.039 1 98.81 54 VAL B O 1
ATOM 1781 N N . ASP B 1 55 ? 8.82 7.527 12.836 1 98.88 55 ASP B N 1
ATOM 1782 C CA . ASP B 1 55 ? 9.625 6.621 13.656 1 98.88 55 ASP B CA 1
ATOM 1783 C C . ASP B 1 55 ? 10.133 5.441 12.828 1 98.88 55 ASP B C 1
ATOM 1785 O O . ASP B 1 55 ? 9.367 4.543 12.484 1 98.88 55 ASP B O 1
ATOM 1789 N N . LEU B 1 56 ? 11.414 5.371 12.625 1 98.81 56 LEU B N 1
ATOM 1790 C CA . LEU B 1 56 ? 11.969 4.387 11.703 1 98.81 56 LEU B CA 1
ATOM 1791 C C . LEU B 1 56 ? 11.867 2.98 12.289 1 98.81 56 LEU B C 1
ATOM 1793 O O . LEU B 1 56 ? 11.859 1.995 11.547 1 98.81 56 LEU B O 1
ATOM 1797 N N . ALA B 1 57 ? 11.805 2.883 13.586 1 98.75 57 ALA B N 1
ATOM 1798 C CA . ALA B 1 57 ? 11.688 1.576 14.227 1 98.75 57 ALA B CA 1
ATOM 1799 C C . ALA B 1 57 ? 10.344 0.929 13.906 1 98.75 57 ALA B C 1
ATOM 1801 O O . ALA B 1 57 ? 10.156 -0.27 14.133 1 98.75 57 ALA B O 1
ATOM 1802 N N . SER B 1 58 ? 9.438 1.701 13.383 1 98.75 58 SER B N 1
ATOM 1803 C CA . SER B 1 58 ? 8.086 1.198 13.148 1 98.75 58 SER B CA 1
ATOM 1804 C C . SER B 1 58 ? 7.953 0.581 11.766 1 98.75 58 SER B C 1
ATOM 1806 O O . SER B 1 58 ? 6.848 0.28 11.312 1 98.75 58 SER B O 1
ATOM 1808 N N . ILE B 1 59 ? 9.016 0.423 11.031 1 98.75 59 ILE B N 1
ATOM 1809 C CA . ILE B 1 59 ? 8.992 -0.16 9.695 1 98.75 59 ILE B CA 1
ATOM 1810 C C . ILE B 1 59 ? 8.336 -1.541 9.75 1 98.75 59 ILE B C 1
ATOM 1812 O O . ILE B 1 59 ? 8.57 -2.309 10.688 1 98.75 59 ILE B O 1
ATOM 1816 N N . ASP B 1 60 ? 7.52 -1.779 8.812 1 98.62 60 ASP B N 1
ATOM 1817 C CA . ASP B 1 60 ? 6.793 -3.037 8.68 1 98.62 60 ASP B CA 1
ATOM 1818 C C . ASP B 1 60 ? 6.738 -3.49 7.223 1 98.62 60 ASP B C 1
ATOM 1820 O O . ASP B 1 60 ? 6 -2.92 6.418 1 98.62 60 ASP B O 1
ATOM 1824 N N . THR B 1 61 ? 7.547 -4.531 6.828 1 98.19 61 THR B N 1
ATOM 1825 C CA . THR B 1 61 ? 7.539 -5.121 5.496 1 98.19 61 THR B CA 1
ATOM 1826 C C . THR B 1 61 ? 6.863 -6.492 5.516 1 98.19 61 THR B C 1
ATOM 1828 O O . THR B 1 61 ? 7.02 -7.281 4.582 1 98.19 61 THR B O 1
ATOM 1831 N N . ARG B 1 62 ? 6.266 -6.852 6.625 1 97.06 62 ARG B N 1
ATOM 1832 C CA . ARG B 1 62 ? 5.543 -8.094 6.875 1 97.06 62 ARG B CA 1
ATOM 1833 C C . ARG B 1 62 ? 6.496 -9.281 6.918 1 97.06 62 ARG B C 1
ATOM 1835 O O . ARG B 1 62 ? 6.102 -10.414 6.621 1 97.06 62 ARG B O 1
ATOM 1842 N N . ASN B 1 63 ? 7.703 -9.023 7.133 1 97.75 63 ASN B N 1
ATOM 1843 C CA . ASN B 1 63 ? 8.758 -10.008 7.379 1 97.75 63 ASN B CA 1
ATOM 1844 C C . ASN B 1 63 ? 9.656 -9.586 8.539 1 97.75 63 ASN B C 1
ATOM 1846 O O . ASN B 1 63 ? 10.453 -8.648 8.406 1 97.75 63 ASN B O 1
ATOM 1850 N N . GLU B 1 64 ? 9.531 -10.273 9.609 1 97.69 64 GLU B N 1
ATOM 1851 C CA . GLU B 1 64 ? 10.172 -9.859 10.852 1 97.69 64 GLU B CA 1
ATOM 1852 C C . GLU B 1 64 ? 11.695 -9.836 10.711 1 97.69 64 GLU B C 1
ATOM 1854 O O . GLU B 1 64 ? 12.352 -8.922 11.195 1 97.69 64 GLU B O 1
ATOM 1859 N N . ASP B 1 65 ? 12.273 -10.859 10.117 1 97.81 65 ASP B N 1
ATOM 1860 C CA . ASP B 1 65 ? 13.719 -10.891 9.93 1 97.81 65 ASP B CA 1
ATOM 1861 C C . ASP B 1 65 ? 14.195 -9.695 9.109 1 97.81 65 ASP B C 1
ATOM 1863 O O . ASP B 1 65 ? 15.188 -9.047 9.461 1 97.81 65 ASP B O 1
ATOM 1867 N N . ARG B 1 66 ? 13.562 -9.461 8.039 1 97.69 66 ARG B N 1
ATOM 1868 C CA . ARG B 1 66 ? 13.883 -8.312 7.199 1 97.69 66 ARG B CA 1
ATOM 1869 C C . ARG B 1 66 ? 13.742 -7.008 7.977 1 97.69 66 ARG B C 1
ATOM 1871 O O . ARG B 1 66 ? 14.625 -6.148 7.918 1 97.69 66 ARG B O 1
ATOM 1878 N N . ASP B 1 67 ? 12.703 -6.863 8.703 1 98.56 67 ASP B N 1
ATOM 1879 C CA . ASP B 1 67 ? 12.469 -5.641 9.461 1 98.56 67 ASP B CA 1
ATOM 1880 C C . ASP B 1 67 ? 13.57 -5.426 10.5 1 98.56 67 ASP B C 1
ATOM 1882 O O . ASP B 1 67 ? 14.047 -4.301 10.68 1 98.56 67 ASP B O 1
ATOM 1886 N N . ASN B 1 68 ? 13.93 -6.5 11.195 1 98.56 68 ASN B N 1
ATOM 1887 C CA . ASN B 1 68 ? 15.016 -6.387 12.164 1 98.56 68 ASN B CA 1
ATOM 1888 C C . ASN B 1 68 ? 16.312 -5.961 11.492 1 98.56 68 ASN B C 1
ATOM 1890 O O . ASN B 1 68 ? 17.047 -5.133 12.031 1 98.56 68 ASN B O 1
ATOM 1894 N N . HIS B 1 69 ? 16.625 -6.547 10.391 1 97.56 69 HIS B N 1
ATOM 1895 C CA . HIS B 1 69 ? 17.812 -6.152 9.648 1 97.56 69 HIS B CA 1
ATOM 1896 C C . HIS B 1 69 ? 17.766 -4.68 9.258 1 97.56 69 HIS B C 1
ATOM 1898 O O . HIS B 1 69 ? 18.734 -3.943 9.438 1 97.56 69 HIS B O 1
ATOM 1904 N N . LEU B 1 70 ? 16.594 -4.195 8.781 1 98.06 70 LEU B N 1
ATOM 1905 C CA . LEU B 1 70 ? 16.438 -2.814 8.344 1 98.06 70 LEU B CA 1
ATOM 1906 C C . LEU B 1 70 ? 16.594 -1.851 9.516 1 98.06 70 LEU B C 1
ATOM 1908 O O . LEU B 1 70 ? 17.094 -0.735 9.336 1 98.06 70 LEU B O 1
ATOM 1912 N N . ARG B 1 71 ? 16.25 -2.223 10.672 1 98.56 71 ARG B N 1
ATOM 1913 C CA . ARG B 1 71 ? 16.359 -1.375 11.859 1 98.56 71 ARG B CA 1
ATOM 1914 C C . ARG B 1 71 ? 17.797 -1.306 12.352 1 98.56 71 ARG B C 1
ATOM 1916 O O . ARG B 1 71 ? 18.156 -0.398 13.102 1 98.56 71 ARG B O 1
ATOM 1923 N N . SER B 1 72 ? 18.594 -2.195 11.922 1 97.81 72 SER B N 1
ATOM 1924 C CA . SER B 1 72 ? 19.938 -2.377 12.477 1 97.81 72 SER B CA 1
ATOM 1925 C C . SER B 1 72 ? 20.922 -1.37 11.891 1 97.81 72 SER B C 1
ATOM 1927 O O . SER B 1 72 ? 20.562 -0.573 11.023 1 97.81 72 SER B O 1
ATOM 1929 N N . GLY B 1 73 ? 22.188 -1.449 12.352 1 96.38 73 GLY B N 1
ATOM 1930 C CA . GLY B 1 73 ? 23.266 -0.578 11.906 1 96.38 73 GLY B CA 1
ATOM 1931 C C . GLY B 1 73 ? 23.672 -0.819 10.461 1 96.38 73 GLY B C 1
ATOM 1932 O O . GLY B 1 73 ? 24.344 0.01 9.859 1 96.38 73 GLY B O 1
ATOM 1933 N N . ASP B 1 74 ? 23.25 -1.876 9.844 1 94.31 74 ASP B N 1
ATOM 1934 C CA . ASP B 1 74 ? 23.562 -2.188 8.453 1 94.31 74 ASP B CA 1
ATOM 1935 C C . ASP B 1 74 ? 22.703 -1.354 7.5 1 94.31 74 ASP B C 1
ATOM 1937 O O . ASP B 1 74 ? 22.984 -1.281 6.305 1 94.31 74 ASP B O 1
ATOM 1941 N N . PHE B 1 75 ? 21.656 -0.689 8.148 1 96.44 75 PHE B N 1
ATOM 1942 C CA . PHE B 1 75 ? 20.734 0.023 7.277 1 96.44 75 PHE B CA 1
ATOM 1943 C C . PHE B 1 75 ? 20.297 1.339 7.914 1 96.44 75 PHE B C 1
ATOM 1945 O O . PHE B 1 75 ? 21.078 2.287 7.988 1 96.44 75 PHE B O 1
ATOM 1952 N N . PHE B 1 76 ? 19.141 1.387 8.586 1 97.94 76 PHE B N 1
ATOM 1953 C CA . PHE B 1 76 ? 18.641 2.658 9.094 1 97.94 76 PHE B CA 1
ATOM 1954 C C . PHE B 1 76 ? 19.406 3.078 10.344 1 97.94 76 PHE B C 1
ATOM 1956 O O . PHE B 1 76 ? 19.406 4.254 10.719 1 97.94 76 PHE B O 1
ATOM 1963 N N . ASP B 1 77 ? 19.969 2.078 11.109 1 98.19 77 ASP B N 1
ATOM 1964 C CA . ASP B 1 77 ? 20.672 2.383 12.352 1 98.19 77 ASP B CA 1
ATOM 1965 C C . ASP B 1 77 ? 19.766 3.182 13.297 1 98.19 77 ASP B C 1
ATOM 1967 O O . ASP B 1 77 ? 20.156 4.254 13.766 1 98.19 77 ASP B O 1
ATOM 1971 N N . VAL B 1 78 ? 18.641 2.598 13.648 1 98.5 78 VAL B N 1
ATOM 1972 C CA . VAL B 1 78 ? 17.594 3.307 14.367 1 98.5 78 VAL B CA 1
ATOM 1973 C C . VAL B 1 78 ? 18.094 3.689 15.766 1 98.5 78 VAL B C 1
ATOM 1975 O O . VAL B 1 78 ? 17.547 4.609 16.391 1 98.5 78 VAL B O 1
ATOM 1978 N N . GLU B 1 79 ? 19.031 3.012 16.312 1 98.44 79 GLU B N 1
ATOM 1979 C CA . GLU B 1 79 ? 19.609 3.359 17.609 1 98.44 79 GLU B CA 1
ATOM 1980 C C . GLU B 1 79 ? 20.234 4.746 17.578 1 98.44 79 GLU B C 1
ATOM 1982 O O . GLU B 1 79 ? 20.125 5.504 18.547 1 98.44 79 GLU B O 1
ATOM 1987 N N . ASN B 1 80 ? 20.859 5.105 16.484 1 98.44 80 ASN B N 1
ATOM 1988 C CA . ASN B 1 80 ? 21.562 6.383 16.375 1 98.44 80 ASN B CA 1
ATOM 1989 C C . ASN B 1 80 ? 20.766 7.391 15.555 1 98.44 80 ASN B C 1
ATOM 1991 O O . ASN B 1 80 ? 20.953 8.602 15.688 1 98.44 80 ASN B O 1
ATOM 1995 N N . HIS B 1 81 ? 19.938 6.887 14.719 1 98.62 81 HIS B N 1
ATOM 1996 C CA . HIS B 1 81 ? 19.094 7.695 13.844 1 98.62 81 HIS B CA 1
ATOM 1997 C C . HIS B 1 81 ? 17.656 7.207 13.875 1 98.62 81 HIS B C 1
ATOM 1999 O O . HIS B 1 81 ? 17.156 6.676 12.875 1 98.62 81 HIS B O 1
ATOM 2005 N N . PRO B 1 82 ? 16.938 7.477 14.922 1 98.69 82 PRO B N 1
ATOM 2006 C CA . PRO B 1 82 ? 15.641 6.816 15.133 1 98.69 82 PRO B CA 1
ATOM 2007 C C . PRO B 1 82 ? 14.539 7.383 14.234 1 98.69 82 PRO B C 1
ATOM 2009 O O . PRO B 1 82 ? 13.508 6.734 14.047 1 98.69 82 PRO B O 1
ATOM 2012 N N . SER B 1 83 ? 14.789 8.648 13.633 1 98.75 83 SER B N 1
ATOM 2013 C CA . SER B 1 83 ? 13.664 9.297 12.961 1 98.75 83 SER B CA 1
ATOM 2014 C C . SER B 1 83 ? 14.039 9.727 11.547 1 98.75 83 SER B C 1
ATOM 2016 O O . SER B 1 83 ? 15.211 9.961 11.258 1 98.75 83 SER B O 1
ATOM 2018 N N . MET B 1 84 ? 13.102 9.703 10.703 1 98.81 84 MET B N 1
ATOM 2019 C CA . MET B 1 84 ? 13.102 10.406 9.422 1 98.81 84 MET B CA 1
ATOM 2020 C C . MET B 1 84 ? 12.219 11.648 9.484 1 98.81 84 MET B C 1
ATOM 2022 O O . MET B 1 84 ? 11.094 11.586 9.977 1 98.81 84 MET B O 1
ATOM 2026 N N . THR B 1 85 ? 12.711 12.773 8.984 1 98.88 85 THR B N 1
ATOM 2027 C CA . THR B 1 85 ? 11.93 14.008 9.07 1 98.88 85 THR B CA 1
ATOM 2028 C C . THR B 1 85 ? 11.891 14.719 7.727 1 98.88 85 THR B C 1
ATOM 2030 O O . THR B 1 85 ? 12.805 14.562 6.906 1 98.88 85 THR B O 1
ATOM 2033 N N . PHE B 1 86 ? 10.875 15.375 7.5 1 98.94 86 PHE B N 1
ATOM 2034 C CA . PHE B 1 86 ? 10.695 16.234 6.34 1 98.94 86 PHE B CA 1
ATOM 2035 C C . PHE B 1 86 ? 10.141 17.594 6.758 1 98.94 86 PHE B C 1
ATOM 2037 O O . PHE B 1 86 ? 9.164 17.672 7.508 1 98.94 86 PHE B O 1
ATOM 2044 N N . LYS B 1 87 ? 10.727 18.625 6.273 1 98.88 87 LYS B N 1
ATOM 2045 C CA . LYS B 1 87 ? 10.258 20 6.5 1 98.88 87 LYS B CA 1
ATOM 2046 C C . LYS B 1 87 ? 10.055 20.734 5.18 1 98.88 87 LYS B C 1
ATOM 2048 O O . LYS B 1 87 ? 11.008 20.938 4.422 1 98.88 87 LYS B O 1
ATOM 2053 N N . ALA B 1 88 ? 8.867 21.172 4.984 1 98.81 88 ALA B N 1
ATOM 2054 C CA . ALA B 1 88 ? 8.539 21.859 3.744 1 98.81 88 ALA B CA 1
ATOM 2055 C C . ALA B 1 88 ? 9.266 23.203 3.658 1 98.81 88 ALA B C 1
ATOM 2057 O O . ALA B 1 88 ? 9.375 23.922 4.656 1 98.81 88 ALA B O 1
ATOM 2058 N N . THR B 1 89 ? 9.719 23.547 2.455 1 98.81 89 THR B N 1
ATOM 2059 C CA . THR B 1 89 ? 10.383 24.828 2.23 1 98.81 89 THR B CA 1
ATOM 2060 C C . THR B 1 89 ? 9.68 25.609 1.127 1 98.81 89 THR B C 1
ATOM 2062 O O . THR B 1 89 ? 9.766 26.844 1.084 1 98.81 89 THR B O 1
ATOM 2065 N N . LYS B 1 90 ? 9.086 24.922 0.251 1 98.75 90 LYS B N 1
ATOM 2066 C CA . LYS B 1 90 ? 8.43 25.547 -0.888 1 98.75 90 LYS B CA 1
ATOM 2067 C C . LYS B 1 90 ? 7.273 24.688 -1.399 1 98.75 90 LYS B C 1
ATOM 2069 O O . LYS B 1 90 ? 7.422 23.484 -1.589 1 98.75 90 LYS B O 1
ATOM 2074 N N . ILE B 1 91 ? 6.148 25.297 -1.592 1 98.69 91 ILE B N 1
ATOM 2075 C CA . ILE B 1 91 ? 4.977 24.625 -2.143 1 98.69 91 ILE B CA 1
ATOM 2076 C C . ILE B 1 91 ? 4.457 25.391 -3.35 1 98.69 91 ILE B C 1
ATOM 2078 O O . ILE B 1 91 ? 4.164 26.594 -3.248 1 98.69 91 ILE B O 1
ATOM 2082 N N . VAL B 1 92 ? 4.344 24.688 -4.465 1 98.69 92 VAL B N 1
ATOM 2083 C CA . VAL B 1 92 ? 3.916 25.312 -5.707 1 98.69 92 VAL B CA 1
ATOM 2084 C C . VAL B 1 92 ? 2.619 24.672 -6.195 1 98.69 92 VAL B C 1
ATOM 2086 O O . VAL B 1 92 ? 2.52 23.453 -6.273 1 98.69 92 VAL B O 1
ATOM 2089 N N . ASN B 1 93 ? 1.651 25.484 -6.496 1 98.12 93 ASN B N 1
ATOM 2090 C CA . ASN B 1 93 ? 0.389 25.031 -7.062 1 98.12 93 ASN B CA 1
ATOM 2091 C C . ASN B 1 93 ? 0.529 24.688 -8.547 1 98.12 93 ASN B C 1
ATOM 2093 O O . ASN B 1 93 ? 0.886 25.547 -9.344 1 98.12 93 ASN B O 1
ATOM 2097 N N . ASN B 1 94 ? 0.267 23.469 -8.922 1 96.94 94 ASN B N 1
ATOM 2098 C CA . ASN B 1 94 ? 0.417 23.016 -10.297 1 96.94 94 ASN B CA 1
ATOM 2099 C C . ASN B 1 94 ? -0.929 22.938 -11.016 1 96.94 94 ASN B C 1
ATOM 2101 O O . ASN B 1 94 ? -1.009 22.469 -12.148 1 96.94 94 ASN B O 1
ATOM 2105 N N . GLY B 1 95 ? -1.939 23.281 -10.344 1 94.12 95 GLY B N 1
ATOM 2106 C CA . GLY B 1 95 ? -3.277 23.156 -10.898 1 94.12 95 GLY B CA 1
ATOM 2107 C C . GLY B 1 95 ? -3.895 21.781 -10.648 1 94.12 95 GLY B C 1
ATOM 2108 O O . GLY B 1 95 ? -3.209 20.859 -10.219 1 94.12 95 GLY B O 1
ATOM 2109 N N . ASP B 1 96 ? -5.309 21.703 -10.781 1 92.88 96 ASP B N 1
ATOM 2110 C CA . ASP B 1 96 ? -6.055 20.453 -10.695 1 92.88 96 ASP B CA 1
ATOM 2111 C C . ASP B 1 96 ? -5.859 19.797 -9.328 1 92.88 96 ASP B C 1
ATOM 2113 O O . ASP B 1 96 ? -5.641 18.594 -9.242 1 92.88 96 ASP B O 1
ATOM 2117 N N . ASN B 1 97 ? -5.801 20.656 -8.312 1 95.75 97 ASN B N 1
ATOM 2118 C CA . ASN B 1 97 ? -5.703 20.234 -6.922 1 95.75 97 ASN B CA 1
ATOM 2119 C C . ASN B 1 97 ? -4.371 19.547 -6.641 1 95.75 97 ASN B C 1
ATOM 2121 O O . ASN B 1 97 ? -4.277 18.703 -5.746 1 95.75 97 ASN B O 1
ATOM 2125 N N . GLU B 1 98 ? -3.385 19.844 -7.461 1 98.25 98 GLU B N 1
ATOM 2126 C CA . GLU B 1 98 ? -2.07 19.234 -7.273 1 98.25 98 GLU B CA 1
ATOM 2127 C C . GLU B 1 98 ? -1.022 20.281 -6.914 1 98.25 98 GLU B C 1
ATOM 2129 O O . GLU B 1 98 ? -1.085 21.422 -7.387 1 98.25 98 GLU B O 1
ATOM 2134 N N . TYR B 1 99 ? -0.063 19.891 -6.133 1 98.75 99 TYR B N 1
ATOM 2135 C CA . TYR B 1 99 ? 1.028 20.734 -5.668 1 98.75 99 TYR B CA 1
ATOM 2136 C C . TYR B 1 99 ? 2.363 20.016 -5.758 1 98.75 99 TYR B C 1
ATOM 2138 O O . TYR B 1 99 ? 2.426 18.797 -5.578 1 98.75 99 TYR B O 1
ATOM 2146 N N . ASP B 1 100 ? 3.402 20.75 -6.074 1 98.75 100 ASP B N 1
ATOM 2147 C CA . ASP B 1 100 ? 4.766 20.328 -5.789 1 98.75 100 ASP B CA 1
ATOM 2148 C C . ASP B 1 100 ? 5.199 20.75 -4.391 1 98.75 100 ASP B C 1
ATOM 2150 O O . ASP B 1 100 ? 5.262 21.953 -4.098 1 98.75 100 ASP B O 1
ATOM 2154 N N . LEU B 1 101 ? 5.434 19.844 -3.6 1 98.81 101 LEU B N 1
ATOM 2155 C CA . LEU B 1 101 ? 5.895 20.062 -2.234 1 98.81 101 LEU B CA 1
ATOM 2156 C C . LEU B 1 101 ? 7.387 19.797 -2.111 1 98.81 101 LEU B C 1
ATOM 2158 O O . LEU B 1 101 ? 7.812 18.641 -2.113 1 98.81 101 LEU B O 1
ATOM 2162 N N . THR B 1 102 ? 8.18 20.781 -2.02 1 98.94 102 THR B N 1
ATOM 2163 C CA . THR B 1 102 ? 9.625 20.672 -1.838 1 98.94 102 THR B CA 1
ATOM 2164 C C . THR B 1 102 ? 10.008 20.906 -0.378 1 98.94 102 THR B C 1
ATOM 2166 O O . THR B 1 102 ? 9.461 21.781 0.28 1 98.94 102 THR B O 1
ATOM 2169 N N . GLY B 1 103 ? 10.922 20.141 0.099 1 98.88 103 GLY B N 1
ATOM 2170 C CA . GLY B 1 103 ? 11.391 20.297 1.468 1 98.88 103 GLY B CA 1
ATOM 2171 C C . GLY B 1 103 ? 12.672 19.547 1.76 1 98.88 103 GLY B C 1
ATOM 2172 O O . GLY B 1 103 ? 13.227 18.891 0.877 1 98.88 103 GLY B O 1
ATOM 2173 N N . ASN B 1 104 ? 13.164 19.719 3.014 1 98.94 104 ASN B N 1
ATOM 2174 C CA . ASN B 1 104 ? 14.359 19.031 3.5 1 98.94 104 ASN B CA 1
ATOM 2175 C C . ASN B 1 104 ? 14.008 17.688 4.133 1 98.94 104 ASN B C 1
ATOM 2177 O O . ASN B 1 104 ? 13.359 17.641 5.18 1 98.94 104 ASN B O 1
ATOM 2181 N N . LEU B 1 105 ? 14.453 16.641 3.502 1 98.94 105 LEU B N 1
ATOM 2182 C CA . LEU B 1 105 ? 14.32 15.289 4.051 1 98.94 105 LEU B CA 1
ATOM 2183 C C . LEU B 1 105 ? 15.602 14.867 4.773 1 98.94 105 LEU B C 1
ATOM 2185 O O . LEU B 1 105 ? 16.688 14.961 4.211 1 98.94 105 LEU B O 1
ATOM 2189 N N . THR B 1 106 ? 15.438 14.508 6 1 98.94 106 THR B N 1
ATOM 2190 C CA . THR B 1 106 ? 16.562 14.008 6.781 1 98.94 106 THR B CA 1
ATOM 2191 C C . THR B 1 106 ? 16.375 12.523 7.09 1 98.94 106 THR B C 1
ATOM 2193 O O . THR B 1 106 ? 15.352 12.117 7.641 1 98.94 106 THR B O 1
ATOM 2196 N N . LEU B 1 107 ? 17.312 11.766 6.73 1 98.75 107 LEU B N 1
ATOM 2197 C CA . LEU B 1 107 ? 17.344 10.312 6.914 1 98.75 107 LEU B CA 1
ATOM 2198 C C . LEU B 1 107 ? 18.766 9.82 7.125 1 98.75 107 LEU B C 1
ATOM 2200 O O . LEU B 1 107 ? 19.672 10.172 6.367 1 98.75 107 LEU B O 1
ATOM 2204 N N . HIS B 1 108 ? 18.922 9.031 8.188 1 98.06 108 HIS B N 1
ATOM 2205 C CA . HIS B 1 108 ? 20.203 8.406 8.469 1 98.06 108 HIS B CA 1
ATOM 2206 C C . HIS B 1 108 ? 21.312 9.445 8.578 1 98.06 108 HIS B C 1
ATOM 2208 O O . HIS B 1 108 ? 22.422 9.234 8.07 1 98.06 108 HIS B O 1
ATOM 2214 N N . GLY B 1 109 ? 21 10.609 9.062 1 97.69 109 GLY B N 1
ATOM 2215 C CA . GLY B 1 109 ? 21.953 11.656 9.344 1 97.69 109 GLY B CA 1
ATOM 2216 C C . GLY B 1 109 ? 22.266 12.531 8.141 1 97.69 109 GLY B C 1
ATOM 2217 O O . GLY B 1 109 ? 23.109 13.43 8.219 1 97.69 109 GLY B O 1
ATOM 2218 N N . VAL B 1 110 ? 21.625 12.328 7.074 1 98.75 110 VAL B N 1
ATOM 2219 C CA . VAL B 1 110 ? 21.828 13.086 5.852 1 98.75 110 VAL B CA 1
ATOM 2220 C C . VAL B 1 110 ? 20.578 13.898 5.523 1 98.75 110 VAL B C 1
ATOM 2222 O O . VAL B 1 110 ? 19.453 13.391 5.641 1 98.75 110 VAL B O 1
ATOM 2225 N N . THR B 1 111 ? 20.734 15.141 5.184 1 98.88 111 THR B N 1
ATOM 2226 C CA . THR B 1 111 ? 19.625 15.984 4.766 1 98.88 111 THR B CA 1
ATOM 2227 C C . THR B 1 111 ? 19.75 16.344 3.285 1 98.88 111 THR B C 1
ATOM 2229 O O . THR B 1 111 ? 20.812 16.766 2.826 1 98.88 111 THR B O 1
ATOM 2232 N N . LYS B 1 112 ? 18.703 16.109 2.508 1 98.81 112 LYS B N 1
ATOM 2233 C CA . LYS B 1 112 ? 18.609 16.469 1.098 1 98.81 112 LYS B CA 1
ATOM 2234 C C . LYS B 1 112 ? 17.281 17.141 0.789 1 98.81 112 LYS B C 1
ATOM 2236 O O . LYS B 1 112 ? 16.281 16.891 1.468 1 98.81 112 LYS B O 1
ATOM 2241 N N . SER B 1 113 ? 17.297 17.969 -0.227 1 98.94 113 SER B N 1
ATOM 2242 C CA . SER B 1 113 ? 16.062 18.547 -0.731 1 98.94 113 SER B CA 1
ATOM 2243 C C . SER B 1 113 ? 15.336 17.578 -1.656 1 98.94 113 SER B C 1
ATOM 2245 O O . SER B 1 113 ? 15.938 17.047 -2.596 1 98.94 113 SER B O 1
ATOM 2247 N N . GLU B 1 114 ? 14.133 17.266 -1.332 1 98.88 114 GLU B N 1
ATOM 2248 C CA . GLU B 1 114 ? 13.297 16.406 -2.15 1 98.88 114 GLU B CA 1
ATOM 2249 C C . GLU B 1 114 ? 11.984 17.094 -2.521 1 98.88 114 GLU B C 1
ATOM 2251 O O . GLU B 1 114 ? 11.508 17.969 -1.793 1 98.88 114 GLU B O 1
ATOM 2256 N N . THR B 1 115 ? 11.391 16.734 -3.625 1 98.88 115 THR B N 1
ATOM 2257 C CA . THR B 1 115 ? 10.086 17.219 -4.051 1 98.88 115 THR B CA 1
ATOM 2258 C C . THR B 1 115 ? 9.109 16.078 -4.238 1 98.88 115 THR B C 1
ATOM 2260 O O . THR B 1 115 ? 9.438 15.062 -4.867 1 98.88 115 THR B O 1
ATOM 2263 N N . PHE B 1 116 ? 7.973 16.234 -3.711 1 98.88 116 PHE B N 1
ATOM 2264 C CA . PHE B 1 116 ? 6.887 15.273 -3.834 1 98.88 116 PHE B CA 1
ATOM 2265 C C . PHE B 1 116 ? 5.652 15.922 -4.449 1 98.88 116 PHE B C 1
ATOM 2267 O O . PHE B 1 116 ? 5.469 17.141 -4.352 1 98.88 116 PHE B O 1
ATOM 2274 N N . THR B 1 117 ? 4.797 15.125 -5.055 1 98.88 117 THR B N 1
ATOM 2275 C CA . THR B 1 117 ? 3.512 15.578 -5.578 1 98.88 117 THR B CA 1
ATOM 2276 C C . THR B 1 117 ? 2.404 15.375 -4.551 1 98.88 117 THR B C 1
ATOM 2278 O O . THR B 1 117 ? 2.236 14.266 -4.027 1 98.88 117 THR B O 1
ATOM 2281 N N . VAL B 1 118 ? 1.669 16.438 -4.281 1 98.62 118 VAL B N 1
ATOM 2282 C CA . VAL B 1 118 ? 0.546 16.391 -3.352 1 98.62 118 VAL B CA 1
ATOM 2283 C C . VAL B 1 118 ? -0.761 16.625 -4.105 1 98.62 118 VAL B C 1
ATOM 2285 O O . VAL B 1 118 ? -0.858 17.531 -4.926 1 98.62 118 VAL B O 1
ATOM 2288 N N . THR B 1 119 ? -1.703 15.805 -3.857 1 98.5 119 THR B N 1
ATOM 2289 C CA . THR B 1 119 ? -3.047 15.992 -4.391 1 98.5 119 THR B CA 1
ATOM 2290 C C . THR B 1 119 ? -4.047 16.25 -3.266 1 98.5 119 THR B C 1
ATOM 2292 O O . THR B 1 119 ? -4.098 15.484 -2.295 1 98.5 119 THR B O 1
ATOM 2295 N N . TYR B 1 120 ? -4.699 17.391 -3.359 1 98.19 120 TYR B N 1
ATOM 2296 C CA . TYR B 1 120 ? -5.832 17.656 -2.477 1 98.19 120 TYR B CA 1
ATOM 2297 C C . TYR B 1 120 ? -7.051 16.844 -2.902 1 98.19 120 TYR B C 1
ATOM 2299 O O . TYR B 1 120 ? -7.582 17.031 -3.998 1 98.19 120 TYR B O 1
ATOM 2307 N N . GLU B 1 121 ? -7.562 15.992 -1.989 1 97.19 121 GLU B N 1
ATOM 2308 C CA . GLU B 1 121 ? -8.617 15.047 -2.354 1 97.19 121 GLU B CA 1
ATOM 2309 C C . GLU B 1 121 ? -9.992 15.57 -1.943 1 97.19 121 GLU B C 1
ATOM 2311 O O . GLU B 1 121 ? -11.016 14.977 -2.293 1 97.19 121 GLU B O 1
ATOM 2316 N N . GLY B 1 122 ? -9.961 16.609 -1.156 1 95.38 122 GLY B N 1
ATOM 2317 C CA . GLY B 1 122 ? -11.219 17.203 -0.73 1 95.38 122 GLY B CA 1
ATOM 2318 C C . GLY B 1 122 ? -11.328 17.359 0.776 1 95.38 122 GLY B C 1
ATOM 2319 O O . GLY B 1 122 ? -10.414 16.969 1.511 1 95.38 122 GLY B O 1
ATOM 2320 N N . SER B 1 123 ? -12.352 18.016 1.152 1 94.75 123 SER B N 1
ATOM 2321 C CA . SER B 1 123 ? -12.688 18.203 2.561 1 94.75 123 SER B CA 1
ATOM 2322 C C . SER B 1 123 ? -14.156 17.906 2.824 1 94.75 123 SER B C 1
ATOM 2324 O O . SER B 1 123 ? -14.977 17.922 1.904 1 94.75 123 SER B O 1
ATOM 2326 N N . GLY B 1 124 ? -14.422 17.578 4.082 1 90.94 124 GLY B N 1
ATOM 2327 C CA . GLY B 1 124 ? -15.781 17.328 4.535 1 90.94 124 GLY B CA 1
ATOM 2328 C C . GLY B 1 124 ? -15.883 17.141 6.035 1 90.94 124 GLY B C 1
ATOM 2329 O O . GLY B 1 124 ? -14.875 17.203 6.742 1 90.94 124 GLY B O 1
ATOM 2330 N N . LYS B 1 125 ? -17.094 17.078 6.527 1 91.88 125 LYS B N 1
ATOM 2331 C CA . LYS B 1 125 ? -17.328 16.844 7.949 1 91.88 125 LYS B CA 1
ATOM 2332 C C . LYS B 1 125 ? -17.641 15.367 8.211 1 91.88 125 LYS B C 1
ATOM 2334 O O . LYS B 1 125 ? -18.375 14.734 7.445 1 91.88 125 LYS B O 1
ATOM 2339 N N . ASP B 1 126 ? -17 14.859 9.273 1 90.12 126 ASP B N 1
ATOM 2340 C CA . ASP B 1 126 ? -17.359 13.508 9.688 1 90.12 126 ASP B CA 1
ATOM 2341 C C . ASP B 1 126 ? -18.703 13.492 10.43 1 90.12 126 ASP B C 1
ATOM 2343 O O . ASP B 1 126 ? -19.312 14.539 10.641 1 90.12 126 ASP B O 1
ATOM 2347 N N . PRO B 1 127 ? -19.234 12.328 10.773 1 87.44 127 PRO B N 1
ATOM 2348 C CA . PRO B 1 127 ? -20.547 12.242 11.406 1 87.44 127 PRO B CA 1
ATOM 2349 C C . PRO B 1 127 ? -20.625 13.008 12.727 1 87.44 127 PRO B C 1
ATOM 2351 O O . PRO B 1 127 ? -21.719 13.359 13.172 1 87.44 127 PRO B O 1
ATOM 2354 N N . TRP B 1 128 ? -19.562 13.281 13.367 1 88.75 128 TRP B N 1
ATOM 2355 C CA . TRP B 1 128 ? -19.547 13.961 14.656 1 88.75 128 TRP B CA 1
ATOM 2356 C C . TRP B 1 128 ? -19.328 15.461 14.477 1 88.75 128 TRP B C 1
ATOM 2358 O O . TRP B 1 128 ? -19.203 16.203 15.453 1 88.75 128 TRP B O 1
ATOM 2368 N N . GLY B 1 129 ? -19.078 15.906 13.258 1 89.25 129 GLY B N 1
ATOM 2369 C CA . GLY B 1 129 ? -19.016 17.328 12.945 1 89.25 129 GLY B CA 1
ATOM 2370 C C . GLY B 1 129 ? -17.609 17.859 12.773 1 89.25 129 GLY B C 1
ATOM 2371 O O . GLY B 1 129 ? -17.406 19.047 12.523 1 89.25 129 GLY B O 1
ATOM 2372 N N . ASN B 1 130 ? -16.641 16.969 12.867 1 92.88 130 ASN B N 1
ATOM 2373 C CA . ASN B 1 130 ? -15.258 17.406 12.703 1 92.88 130 ASN B CA 1
ATOM 2374 C C . ASN B 1 130 ? -14.914 17.609 11.227 1 92.88 130 ASN B C 1
ATOM 2376 O O . ASN B 1 130 ? -15.25 16.781 10.383 1 92.88 130 ASN B O 1
ATOM 2380 N N . GLU B 1 131 ? -14.281 18.734 10.984 1 94.5 131 GLU B N 1
ATOM 2381 C CA . GLU B 1 131 ? -13.812 19 9.625 1 94.5 131 GLU B CA 1
ATOM 2382 C C . GLU B 1 131 ? -12.578 18.156 9.289 1 94.5 131 GLU B C 1
ATOM 2384 O O . GLU B 1 131 ? -11.602 18.172 10.039 1 94.5 131 GLU B O 1
ATOM 2389 N N . LYS B 1 132 ? -12.656 17.469 8.164 1 95.94 132 LYS B N 1
ATOM 2390 C CA . LYS B 1 132 ? -11.562 16.609 7.699 1 95.94 132 LYS B CA 1
ATOM 2391 C C . LYS B 1 132 ? -11.094 17.031 6.305 1 95.94 132 LYS B C 1
ATOM 2393 O O . LYS B 1 132 ? -11.883 17.562 5.516 1 95.94 132 LYS B O 1
ATOM 2398 N N . ALA B 1 133 ? -9.852 16.828 6.051 1 97.12 133 ALA B N 1
ATOM 2399 C CA . ALA B 1 133 ? -9.273 17.016 4.727 1 97.12 133 ALA B CA 1
ATOM 2400 C C . ALA B 1 133 ? -8.414 15.812 4.328 1 97.12 133 ALA B C 1
ATOM 2402 O O . ALA B 1 133 ? -7.699 15.25 5.16 1 97.12 133 ALA B O 1
ATOM 2403 N N . GLY B 1 134 ? -8.555 15.438 3.059 1 97.56 134 GLY B N 1
ATOM 2404 C CA . GLY B 1 134 ? -7.797 14.32 2.525 1 97.56 134 GLY B CA 1
ATOM 2405 C C . GLY B 1 134 ? -6.742 14.742 1.521 1 97.56 134 GLY B C 1
ATOM 2406 O O . GLY B 1 134 ? -6.965 15.648 0.716 1 97.56 134 GLY B O 1
ATOM 2407 N N . PHE B 1 135 ? -5.57 14.078 1.571 1 98.38 135 PHE B N 1
ATOM 2408 C CA . PHE B 1 135 ? -4.469 14.312 0.647 1 98.38 135 PHE B CA 1
ATOM 2409 C C . PHE B 1 135 ? -3.787 13.008 0.268 1 98.38 135 PHE B C 1
ATOM 2411 O O . PHE B 1 135 ? -3.727 12.07 1.073 1 98.38 135 PHE B O 1
ATOM 2418 N N . THR B 1 136 ? -3.236 12.93 -0.919 1 98.44 136 THR B N 1
ATOM 2419 C CA . THR B 1 136 ? -2.264 11.914 -1.301 1 98.44 136 THR B CA 1
ATOM 2420 C C . THR B 1 136 ? -0.92 12.555 -1.644 1 98.44 136 THR B C 1
ATOM 2422 O O . THR B 1 136 ? -0.872 13.656 -2.18 1 98.44 136 THR B O 1
ATOM 2425 N N . VAL B 1 137 ? 0.123 11.875 -1.312 1 98.69 137 VAL B N 1
ATOM 2426 C CA . VAL B 1 137 ? 1.486 12.305 -1.606 1 98.69 137 VAL B CA 1
ATOM 2427 C C . VAL B 1 137 ? 2.229 11.195 -2.346 1 98.69 137 VAL B C 1
ATOM 2429 O O . VAL B 1 137 ? 2.232 10.039 -1.904 1 98.69 137 VAL B O 1
ATOM 2432 N N . GLU B 1 138 ? 2.828 11.555 -3.447 1 98.75 138 GLU B N 1
ATOM 2433 C CA . GLU B 1 138 ? 3.576 10.578 -4.238 1 98.75 138 GLU B CA 1
ATOM 2434 C C . GLU B 1 138 ? 4.949 11.125 -4.629 1 98.75 138 GLU B C 1
ATOM 2436 O O . GLU B 1 138 ? 5.102 12.32 -4.871 1 98.75 138 GLU B O 1
ATOM 2441 N N . GLY B 1 139 ? 5.848 10.219 -4.773 1 98.69 139 GLY B N 1
ATOM 2442 C CA . GLY B 1 139 ? 7.195 10.516 -5.234 1 98.69 139 GLY B CA 1
ATOM 2443 C C . GLY B 1 139 ? 8.164 9.367 -5.039 1 98.69 139 GLY B C 1
ATOM 2444 O O . GLY B 1 139 ? 7.742 8.211 -4.91 1 98.69 139 GLY B O 1
ATOM 2445 N N . SER B 1 140 ? 9.414 9.695 -5.145 1 98.88 140 SER B N 1
ATOM 2446 C CA . SER B 1 140 ? 10.461 8.695 -4.938 1 98.88 140 SER B CA 1
ATOM 2447 C C . SER B 1 140 ? 11.742 9.336 -4.422 1 98.88 140 SER B C 1
ATOM 2449 O O . SER B 1 140 ? 11.953 10.539 -4.578 1 98.88 140 SER B O 1
ATOM 2451 N N . VAL B 1 141 ? 12.508 8.594 -3.742 1 98.75 141 VAL B N 1
ATOM 2452 C CA . VAL B 1 141 ? 13.859 8.984 -3.328 1 98.75 141 VAL B CA 1
ATOM 2453 C C . VAL B 1 141 ? 14.844 7.867 -3.666 1 98.75 141 VAL B C 1
ATOM 2455 O O . VAL B 1 141 ? 14.438 6.723 -3.896 1 98.75 141 VAL B O 1
ATOM 2458 N N . LYS B 1 142 ? 16.094 8.234 -3.725 1 98.56 142 LYS B N 1
ATOM 2459 C CA . LYS B 1 142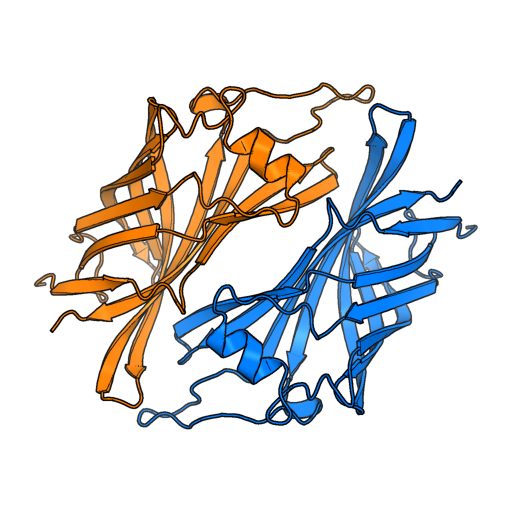 ? 17.172 7.246 -3.85 1 98.56 142 LYS B CA 1
ATOM 2460 C C . LYS B 1 142 ? 17.781 6.926 -2.49 1 98.56 142 LYS B C 1
ATOM 2462 O O . LYS B 1 142 ? 18.328 7.809 -1.827 1 98.56 142 LYS B O 1
ATOM 2467 N N . ARG B 1 143 ? 17.688 5.676 -2.127 1 98.12 143 ARG B N 1
ATOM 2468 C CA . ARG B 1 143 ? 18.188 5.305 -0.804 1 98.12 143 ARG B CA 1
ATOM 2469 C C . ARG B 1 143 ? 19.688 5.504 -0.705 1 98.12 143 ARG B C 1
ATOM 2471 O O . ARG B 1 143 ? 20.219 5.824 0.366 1 98.12 143 ARG B O 1
ATOM 2478 N N . SER B 1 144 ? 20.391 5.387 -1.815 1 97.19 144 SER B N 1
ATOM 2479 C CA . SER B 1 144 ? 21.844 5.559 -1.812 1 97.19 144 SER B CA 1
ATOM 2480 C C . SER B 1 144 ? 22.219 7.004 -1.499 1 97.19 144 SER B C 1
ATOM 2482 O O . SER B 1 144 ? 23.312 7.262 -0.991 1 97.19 144 SER B O 1
ATOM 2484 N N . ASP B 1 145 ? 21.406 7.969 -1.835 1 98.31 145 ASP B N 1
ATOM 2485 C CA . ASP B 1 145 ? 21.656 9.367 -1.511 1 98.31 145 ASP B CA 1
ATOM 2486 C C . ASP B 1 145 ? 21.766 9.57 -0.002 1 98.31 145 ASP B C 1
ATOM 2488 O O . ASP B 1 145 ? 22.312 10.586 0.456 1 98.31 145 ASP B O 1
ATOM 2492 N N . TYR B 1 146 ? 21.312 8.664 0.749 1 98.38 146 TYR B N 1
ATOM 2493 C CA . TYR B 1 146 ? 21.312 8.789 2.203 1 98.38 146 TYR B CA 1
ATOM 2494 C C . TYR B 1 146 ? 22.25 7.766 2.84 1 98.38 146 TYR B C 1
ATOM 2496 O O . TYR B 1 146 ? 22.141 7.477 4.035 1 98.38 146 TYR B O 1
ATOM 2504 N N . GLY B 1 147 ? 22.984 7.164 2.053 1 96.88 147 GLY B N 1
ATOM 2505 C CA . GLY B 1 147 ? 24.016 6.262 2.539 1 96.88 147 GLY B CA 1
ATOM 2506 C C . GLY B 1 147 ? 23.516 4.852 2.785 1 96.88 147 GLY B C 1
ATOM 2507 O O . GLY B 1 147 ? 24.188 4.051 3.441 1 96.88 147 GLY B O 1
ATOM 2508 N N . LEU B 1 148 ? 22.375 4.543 2.342 1 96.94 148 LEU B N 1
ATOM 2509 C CA . LEU B 1 148 ? 21.828 3.195 2.459 1 96.94 148 LEU B CA 1
ATOM 2510 C C . LEU B 1 148 ? 22.172 2.361 1.229 1 96.94 148 LEU B C 1
ATOM 2512 O O . LEU B 1 148 ? 21.406 2.318 0.27 1 96.94 148 LEU B O 1
ATOM 2516 N N . THR B 1 149 ? 23.25 1.636 1.28 1 92.31 149 THR B N 1
ATOM 2517 C CA . THR B 1 149 ? 23.828 1.102 0.05 1 92.31 149 THR B CA 1
ATOM 2518 C C . THR B 1 149 ? 23.906 -0.421 0.104 1 92.31 149 THR B C 1
ATOM 2520 O O . THR B 1 149 ? 24.484 -1.052 -0.779 1 92.31 149 THR B O 1
ATOM 2523 N N . TRP B 1 150 ? 23.406 -0.958 1.152 1 88.12 150 TRP B N 1
ATOM 2524 C CA . TRP B 1 150 ? 23.391 -2.418 1.183 1 88.12 150 TRP B CA 1
ATOM 2525 C C . TRP B 1 150 ? 22.766 -2.984 -0.086 1 88.12 150 TRP B C 1
ATOM 2527 O O . TRP B 1 150 ? 21.672 -2.586 -0.473 1 88.12 150 TRP B O 1
ATOM 2537 N N . ASN B 1 151 ? 23.516 -3.883 -0.753 1 87.62 151 ASN B N 1
ATOM 2538 C CA . ASN B 1 151 ? 22.969 -4.492 -1.967 1 87.62 151 ASN B CA 1
ATOM 2539 C C . ASN B 1 151 ? 23.797 -5.711 -2.391 1 87.62 151 ASN B C 1
ATOM 2541 O O . ASN B 1 151 ? 24.812 -6.02 -1.78 1 87.62 151 ASN B O 1
ATOM 2545 N N . SER B 1 152 ? 23.234 -6.484 -3.188 1 82.5 152 SER B N 1
ATOM 2546 C CA . SER B 1 152 ? 23.953 -7.57 -3.854 1 82.5 152 SER B CA 1
ATOM 2547 C C . SER B 1 152 ? 23.734 -7.527 -5.363 1 82.5 152 SER B C 1
ATOM 2549 O O . SER B 1 152 ? 22.641 -7.227 -5.828 1 82.5 152 SER B O 1
ATOM 2551 N N . ALA B 1 153 ? 24.844 -7.73 -6.094 1 80.94 153 ALA B N 1
ATOM 2552 C CA . ALA B 1 153 ? 24.734 -7.812 -7.547 1 80.94 153 ALA B CA 1
ATOM 2553 C C . ALA B 1 153 ? 24.141 -9.148 -7.977 1 80.94 153 ALA B C 1
ATOM 2555 O O . ALA B 1 153 ? 24.328 -10.164 -7.316 1 80.94 153 ALA B O 1
ATOM 2556 N N . LEU B 1 154 ? 23.406 -9.023 -9.023 1 84.5 154 LEU B N 1
ATOM 2557 C CA . LEU B 1 154 ? 22.859 -10.242 -9.602 1 84.5 154 LEU B CA 1
ATOM 2558 C C . LEU B 1 154 ? 23.781 -10.781 -10.688 1 84.5 154 LEU B C 1
ATOM 2560 O O . LEU B 1 154 ? 24.5 -10.016 -11.352 1 84.5 154 LEU B O 1
ATOM 2564 N N . GLU B 1 155 ? 23.797 -12 -10.906 1 78.69 155 GLU B N 1
ATOM 2565 C CA . GLU B 1 155 ? 24.625 -12.609 -11.945 1 78.69 155 GLU B CA 1
ATOM 2566 C C . GLU B 1 155 ? 24.219 -12.117 -13.328 1 78.69 155 GLU B C 1
ATOM 2568 O O . GLU B 1 155 ? 25.078 -11.93 -14.195 1 78.69 155 GLU B O 1
ATOM 2573 N N . THR B 1 156 ? 22.984 -11.961 -13.578 1 74.69 156 THR B N 1
ATOM 2574 C CA . THR B 1 156 ? 22.453 -11.594 -14.883 1 74.69 156 THR B CA 1
ATOM 2575 C C . THR B 1 156 ? 22.594 -10.094 -15.125 1 74.69 156 THR B C 1
ATOM 2577 O O . THR B 1 156 ? 22.203 -9.586 -16.172 1 74.69 156 THR B O 1
ATOM 2580 N N . GLY B 1 157 ? 23.188 -9.438 -14.219 1 79.5 157 GLY B N 1
ATOM 2581 C CA . GLY B 1 157 ? 23.219 -7.984 -14.336 1 79.5 157 GLY B CA 1
ATOM 2582 C C . GLY B 1 157 ? 22.125 -7.293 -13.555 1 79.5 157 GLY B C 1
ATOM 2583 O O . GLY B 1 157 ? 21.016 -7.828 -13.422 1 79.5 157 GLY B O 1
ATOM 2584 N N . GLY B 1 158 ? 22.469 -6.246 -12.852 1 85.44 158 GLY B N 1
ATOM 2585 C CA . GLY B 1 158 ? 21.516 -5.523 -12.023 1 85.44 158 GLY B CA 1
ATOM 2586 C C . GLY B 1 158 ? 21.766 -5.707 -10.539 1 85.44 158 GLY B C 1
ATOM 2587 O O . GLY B 1 158 ? 22.875 -6.039 -10.125 1 85.44 158 GLY B O 1
ATOM 2588 N N . VAL B 1 159 ? 20.75 -5.316 -9.812 1 89.31 159 VAL B N 1
ATOM 2589 C CA . VAL B 1 159 ? 20.922 -5.348 -8.367 1 89.31 159 VAL B CA 1
ATOM 2590 C C . VAL B 1 159 ? 19.734 -6.082 -7.73 1 89.31 159 VAL B C 1
ATOM 2592 O O . VAL B 1 159 ? 18.656 -6.137 -8.305 1 89.31 159 VAL B O 1
ATOM 2595 N N . LEU B 1 160 ? 19.969 -6.703 -6.629 1 92.5 160 LEU B N 1
ATOM 2596 C CA . LEU B 1 160 ? 18.953 -7.465 -5.898 1 92.5 160 LEU B CA 1
ATOM 2597 C C . LEU B 1 160 ? 17.828 -6.555 -5.414 1 92.5 160 LEU B C 1
ATOM 2599 O O . LEU B 1 160 ? 16.656 -6.871 -5.586 1 92.5 160 LEU B O 1
ATOM 2603 N N . VAL B 1 161 ? 18.234 -5.438 -4.812 1 94.44 161 VAL B N 1
ATOM 2604 C CA . VAL B 1 161 ? 17.281 -4.457 -4.309 1 94.44 161 VAL B CA 1
ATOM 2605 C C . VAL B 1 161 ? 17.453 -3.133 -5.051 1 94.44 161 VAL B C 1
ATOM 2607 O O . VAL B 1 161 ? 18.562 -2.596 -5.117 1 94.44 161 VAL B O 1
ATOM 2610 N N . GLY B 1 162 ? 16.453 -2.615 -5.617 1 95.56 162 GLY B N 1
ATOM 2611 C CA . GLY B 1 162 ? 16.516 -1.359 -6.352 1 95.56 162 GLY B CA 1
ATOM 2612 C C . GLY B 1 162 ? 16.984 -0.196 -5.496 1 95.56 162 GLY B C 1
ATOM 2613 O O . GLY B 1 162 ? 16.906 -0.247 -4.27 1 95.56 162 GLY B O 1
ATOM 2614 N N . ASP B 1 163 ? 17.484 0.868 -6.199 1 96.81 163 ASP B N 1
ATOM 2615 C CA . ASP B 1 163 ? 17.922 2.078 -5.512 1 96.81 163 ASP B CA 1
ATOM 2616 C C . ASP B 1 163 ? 16.766 3.041 -5.297 1 96.81 163 ASP B C 1
ATOM 2618 O O . ASP B 1 163 ? 16.703 3.734 -4.281 1 96.81 163 ASP B O 1
ATOM 2622 N N . LYS B 1 164 ? 15.93 3.088 -6.281 1 98.06 164 LYS B N 1
ATOM 2623 C CA . LYS B 1 164 ? 14.766 3.973 -6.227 1 98.06 164 LYS B CA 1
ATOM 2624 C C . LYS B 1 164 ? 13.695 3.416 -5.293 1 98.06 164 LYS B C 1
ATOM 2626 O O . LYS B 1 164 ? 13.242 2.285 -5.469 1 98.06 164 LYS B O 1
ATOM 2631 N N . VAL B 1 165 ? 13.281 4.164 -4.262 1 98.69 165 VAL B N 1
ATOM 2632 C CA . VAL B 1 165 ? 12.195 3.832 -3.342 1 98.69 165 VAL B CA 1
ATOM 2633 C C . VAL B 1 165 ? 10.969 4.688 -3.66 1 98.69 165 VAL B C 1
ATOM 2635 O O . VAL B 1 165 ? 11.016 5.914 -3.551 1 98.69 165 VAL B O 1
ATOM 2638 N N . LYS B 1 166 ? 9.93 4.09 -4.082 1 98.81 166 LYS B N 1
ATOM 2639 C CA . LYS B 1 166 ? 8.672 4.809 -4.297 1 98.81 166 LYS B CA 1
ATOM 2640 C C . LYS B 1 166 ? 7.957 5.07 -2.979 1 98.81 166 LYS B C 1
ATOM 2642 O O . LYS B 1 166 ? 7.875 4.188 -2.121 1 98.81 166 LYS B O 1
ATOM 2647 N N . ILE B 1 167 ? 7.488 6.27 -2.873 1 98.62 167 ILE B N 1
ATOM 2648 C CA . ILE B 1 167 ? 6.812 6.715 -1.661 1 98.62 167 ILE B CA 1
ATOM 2649 C C . ILE B 1 167 ? 5.363 7.078 -1.981 1 98.62 167 ILE B C 1
ATOM 2651 O O . ILE B 1 167 ? 5.09 7.727 -2.994 1 98.62 167 ILE B O 1
ATOM 2655 N N . SER B 1 168 ? 4.508 6.617 -1.134 1 98.75 168 SER B N 1
ATOM 2656 C CA . SER B 1 168 ? 3.09 6.957 -1.235 1 98.75 168 SER B CA 1
ATOM 2657 C C . SER B 1 168 ? 2.479 7.195 0.141 1 98.75 168 SER B C 1
ATOM 2659 O O . SER B 1 168 ? 2.521 6.32 1.007 1 98.75 168 SER B O 1
ATOM 2661 N N . LEU B 1 169 ? 1.906 8.352 0.336 1 98.75 169 LEU B N 1
ATOM 2662 C CA . LEU B 1 169 ? 1.16 8.656 1.552 1 98.75 169 LEU B CA 1
ATOM 2663 C C . LEU B 1 169 ? -0.309 8.914 1.237 1 98.75 169 LEU B C 1
ATOM 2665 O O . LEU B 1 169 ? -0.628 9.586 0.253 1 98.75 169 LEU B O 1
ATOM 2669 N N . ASP B 1 170 ? -1.156 8.383 1.949 1 98.75 170 ASP B N 1
ATOM 2670 C CA . ASP B 1 170 ? -2.561 8.766 2.066 1 98.75 170 ASP B CA 1
ATOM 2671 C C . ASP B 1 170 ? -2.842 9.406 3.424 1 98.75 170 ASP B C 1
ATOM 2673 O O . ASP B 1 170 ? -2.678 8.766 4.465 1 98.75 170 ASP B O 1
ATOM 2677 N N . VAL B 1 171 ? -3.283 10.656 3.379 1 98.38 171 VAL B N 1
ATOM 2678 C CA . VAL B 1 171 ? -3.377 11.43 4.613 1 98.38 171 VAL B CA 1
ATOM 2679 C C . VAL B 1 171 ? -4.809 11.922 4.809 1 98.38 171 VAL B C 1
ATOM 2681 O O . VAL B 1 171 ? -5.41 12.484 3.891 1 98.38 171 VAL B O 1
ATOM 2684 N N . GLN B 1 172 ? -5.363 11.664 5.938 1 98.19 172 GLN B N 1
ATOM 2685 C CA . GLN B 1 172 ? -6.523 12.383 6.457 1 98.19 172 GLN B CA 1
ATOM 2686 C C . GLN B 1 172 ? -6.152 13.211 7.684 1 98.19 172 GLN B C 1
ATOM 2688 O O . GLN B 1 172 ? -5.477 12.719 8.586 1 98.19 172 GLN B O 1
ATOM 2693 N N . ALA B 1 173 ? -6.492 14.477 7.648 1 98.06 173 ALA B N 1
ATOM 2694 C CA . ALA B 1 173 ? -6.238 15.383 8.766 1 98.06 173 ALA B CA 1
ATOM 2695 C C . ALA B 1 173 ? -7.535 16.016 9.266 1 98.06 173 ALA B C 1
ATOM 2697 O O . ALA B 1 173 ? -8.492 16.172 8.5 1 98.06 173 ALA B O 1
ATOM 2698 N N . ALA B 1 174 ? -7.535 16.297 10.5 1 97.5 174 ALA B N 1
ATOM 2699 C CA . ALA B 1 174 ? -8.664 16.984 11.133 1 97.5 174 ALA B CA 1
ATOM 2700 C C . ALA B 1 174 ? -8.273 18.391 11.562 1 97.5 174 ALA B C 1
ATOM 2702 O O . ALA B 1 174 ? -7.188 18.609 12.094 1 97.5 174 ALA B O 1
ATOM 2703 N N . LYS B 1 175 ? -9.172 19.281 11.312 1 96.44 175 LYS B N 1
ATOM 2704 C CA . LYS B 1 175 ? -8.938 20.641 11.805 1 96.44 175 LYS B CA 1
ATOM 2705 C C . LYS B 1 175 ? -8.859 20.672 13.328 1 96.44 175 LYS B C 1
ATOM 2707 O O . LYS B 1 175 ? -9.711 20.094 14.008 1 96.44 175 LYS B O 1
ATOM 2712 N N . ALA B 1 176 ? -7.727 21.266 13.695 1 91.5 176 ALA B N 1
ATOM 2713 C CA . ALA B 1 176 ? -7.555 21.344 15.141 1 91.5 176 ALA B CA 1
ATOM 2714 C C . ALA B 1 176 ? -8.531 22.344 15.758 1 91.5 176 ALA B C 1
ATOM 2716 O O . ALA B 1 176 ? -8.852 23.359 15.141 1 91.5 176 ALA B O 1
ATOM 2717 N N . LEU B 1 177 ? -9.172 21.984 16.844 1 74.5 177 LEU B N 1
ATOM 2718 C CA . LEU B 1 177 ? -10.094 22.859 17.531 1 74.5 177 LEU B CA 1
ATOM 2719 C C . LEU B 1 177 ? -9.375 24.094 18.078 1 74.5 177 LEU B C 1
ATOM 2721 O O . LEU B 1 177 ? -8.188 24.016 18.406 1 74.5 177 LEU B O 1
#

Secondary structure (DSSP, 8-state):
---EEEEE-GGG-EEEEEEEETTTEEEEEEES-EEEEEEEETTEEEEEEEEEEEEGGGEE-S-HHHHHHHHSTTTT-TTT--EEEEE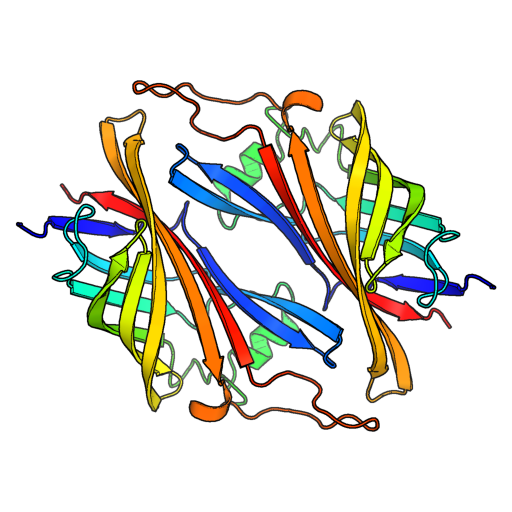EEEEEEEETTEEEEEEEEEETTEEEEEEEEEEEEEEEE-TTS-EEEEEEEEEEEEGGGGT-----B-TTSSBSEEEEEEEEEEEEEEE--/---EEEEE-GGG-EEEEEEEETTTEEEEEEES-EEEEEEEETTEEEEEEEEEEEEGGGEE-S-HHHHHHHHSTTTT-TTT--EEEEEEEEEEEEETTEEEEEEEEEETTEEEEEEEEEEEEEEEE-TTS-EEEEEEEEEEEEGGGGT-----B-TTSSBSEEEEEEEEEEEEEEE--

Foldseek 3Di:
DFWFWKWWDLVQKWKKKWWDFVNPDIQIKTASDKTKTWTADLVDRFPIWIKIKTFLLRICSPDPVVSVVCCPPLHQNCVVVGMKMWTWDGWADPDPQKIWTWTWIDGSRDTDIDIKIKHWPDWDADPVGWIKTKMKIWDKDFRVNNVGDDWDADPVGDIRIHRIMIIMMIIMITGDD/DFWFWKWWDLVQKWKKKWWDFVNPDIQIKTASDKTKTWTADLVDRFPIWIKIKTFLLRICSPDPVVSVVCCPPLHQNCVVVGMKMWTWDGWADPDPQKIWTWTWIDGSRDTDIDIKIKHWPDWDADPVGWIKTKMKIWDKDFRVNNVGDDWDADPVGDIRIHRIMIIMMIIMITGDD

pLDDT: mean 96.14, std 5.04, range [63.44, 98.94]

Organism: NCBI:txid1637975

InterPro domains:
  IPR007372 Lipid/polyisoprenoid-binding, YceI-like [PF04264] (6-173)
  IPR007372 Lipid/polyisoprenoid-binding, YceI-like [SM00867] (5-174)
  IPR036761 Lipid/polyisoprenoid-binding, YceI-like superfamily [G3DSA:2.40.128.110] (4-176)
  IPR036761 Lipid/polyisoprenoid-binding, YceI-like superfamily [SSF101874] (5-175)

Radius of gyration: 21.29 Å; Cα contacts (8 Å, |Δi|>4): 947; chains: 2; bounding box: 50×61×43 Å